Protein AF-A0AA41VCF6-F1 (afdb_monomer)

Secondary structure (DSSP, 8-state):
----HHHHHHHHHHHHHTHHHHHHHHHHHHHHHHHHHTT-HHHHHHHHHHHHHHHHHHHHHHHHHHHHHHHHHHHHHHHHHHHHHHHHHIIIII-GGGTTS-TTHHHHHHHHHHHHHHHHHHHHHHHHHHHHHHHHHHHHHHTT-HHHHHHHHHHHHHHHHHHTSSSTGGGT---HHHHHHHHHHHHHHHHHHHHHHHHHHHHHHHHHHT-HHHHHHHHIIIIIIIIHHHHHIIIIIS--HHHHHHHHHHHHHHHHHHHHHHHHHH--HHHHHHHHHHHHTTTS--

Organism: Papaver nudicaule (NCBI:txid74823)

InterPro domains:
  IPR002528 Multi antimicrobial extrusion protein [PF01554] (2-60)
  IPR002528 Multi antimicrobial extrusion protein [PF01554] (97-233)

Sequence (286 aa):
LRQEKEIAESAGTYSLWMIPQLYMYALNFPMQRFLQAQSKVIPLALISFGVLVIHVPSSWFCATRWGLVGAVASLNFSWVLVVILQFSYIVSGRCKDSWSVLKNAQVEVDAAAICMNVESWIFMVPLGYIAAVSVRVSNELGAGNAAAAKLSVWTAFAILVFATRNDFPKLFTDDNIVMKEVSNLAVYLCITIILCGIQPVLTGMAIGVGWQASIALVNIAAYYLIGLPIGFLLGVKFDWGLEGLWIGTQIGVGLQTIVLLIMCWRADWDKEVQSSKDRVGLDEEQ

pLDDT: mean 70.85, std 15.83, range [38.31, 95.88]

Structure (mmCIF, N/CA/C/O backbone):
data_AF-A0AA41VCF6-F1
#
_entry.id   AF-A0AA41VCF6-F1
#
loop_
_atom_site.group_PDB
_atom_site.id
_atom_site.type_symbol
_atom_site.label_atom_id
_atom_site.label_alt_id
_atom_site.label_comp_id
_atom_site.label_asym_id
_atom_site.label_entity_id
_atom_site.label_seq_id
_atom_site.pdbx_PDB_ins_code
_atom_site.Cartn_x
_atom_site.Cartn_y
_atom_site.Cartn_z
_atom_site.occupancy
_atom_site.B_iso_or_equiv
_atom_site.auth_seq_id
_atom_site.auth_comp_id
_atom_site.auth_asym_id
_atom_site.auth_atom_id
_atom_site.pdbx_PDB_model_num
ATOM 1 N N . LEU A 1 1 ? -1.320 11.626 22.020 1.00 46.75 1 LEU A N 1
ATOM 2 C CA . LEU A 1 1 ? -2.170 10.603 21.371 1.00 46.75 1 LEU A CA 1
ATOM 3 C C . LEU A 1 1 ? -3.127 10.108 22.448 1.00 46.75 1 LEU A C 1
ATOM 5 O O . LEU A 1 1 ? -2.635 9.647 23.466 1.00 46.75 1 LEU A O 1
ATOM 9 N N . ARG A 1 2 ? -4.440 10.334 22.310 1.00 51.66 2 ARG A N 1
ATOM 10 C CA . ARG A 1 2 ? -5.464 10.015 23.330 1.00 51.66 2 ARG A CA 1
ATOM 11 C C . ARG A 1 2 ? -6.054 8.607 23.130 1.00 51.66 2 ARG A C 1
ATOM 13 O O . ARG A 1 2 ? -7.265 8.451 23.154 1.00 51.66 2 ARG A O 1
ATOM 20 N N . GLN A 1 3 ? -5.217 7.611 22.846 1.00 51.34 3 GLN A N 1
ATOM 21 C CA . GLN A 1 3 ? -5.702 6.235 22.717 1.00 51.34 3 GLN A CA 1
ATOM 22 C C . GLN A 1 3 ? -5.749 5.531 24.061 1.00 51.34 3 GLN A C 1
ATOM 24 O O . GLN A 1 3 ? -4.918 5.796 24.932 1.00 51.34 3 GLN A O 1
ATOM 29 N N . GLU A 1 4 ? -6.690 4.600 24.181 1.00 68.31 4 GLU A N 1
ATOM 30 C CA . GLU A 1 4 ? -6.694 3.628 25.260 1.00 68.31 4 GLU A CA 1
ATOM 31 C C . GLU A 1 4 ? -5.373 2.863 25.287 1.00 68.31 4 GLU A C 1
ATOM 33 O O . GLU A 1 4 ? -4.787 2.525 24.252 1.00 68.31 4 GLU A O 1
ATOM 38 N N . LYS A 1 5 ? -4.888 2.624 26.504 1.00 74.25 5 LYS A N 1
ATOM 39 C CA . LYS A 1 5 ? -3.564 2.055 26.750 1.00 74.25 5 LYS A CA 1
ATOM 40 C C . LYS A 1 5 ? -3.384 0.703 26.050 1.00 74.25 5 LYS A C 1
ATOM 42 O O . LYS A 1 5 ? -2.325 0.455 25.484 1.00 74.25 5 LYS A O 1
ATOM 47 N N . GLU A 1 6 ? -4.435 -0.110 26.013 1.00 73.88 6 GLU A N 1
ATOM 48 C CA . GLU A 1 6 ? -4.439 -1.433 25.384 1.00 73.88 6 GLU A CA 1
ATOM 49 C C . GLU A 1 6 ? -4.248 -1.378 23.857 1.00 73.88 6 GLU A C 1
ATOM 51 O O . GLU A 1 6 ? -3.497 -2.174 23.284 1.00 73.88 6 GLU A O 1
ATOM 56 N N . ILE A 1 7 ? -4.844 -0.385 23.184 1.00 69.81 7 ILE A N 1
ATOM 57 C CA . ILE A 1 7 ? -4.684 -0.197 21.735 1.00 69.81 7 ILE A CA 1
ATOM 58 C C . ILE A 1 7 ? -3.263 0.279 21.415 1.00 69.81 7 ILE A C 1
ATOM 60 O O . ILE A 1 7 ? -2.629 -0.225 20.485 1.00 69.81 7 ILE A O 1
ATOM 64 N N . ALA A 1 8 ? -2.730 1.209 22.214 1.00 66.75 8 ALA A N 1
ATOM 65 C CA . ALA A 1 8 ? -1.360 1.691 22.054 1.00 66.75 8 ALA A CA 1
ATOM 66 C C . ALA A 1 8 ? -0.323 0.570 22.269 1.00 66.75 8 ALA A C 1
ATOM 68 O O . ALA A 1 8 ? 0.642 0.469 21.506 1.00 66.75 8 ALA A O 1
ATOM 69 N N . GLU A 1 9 ? -0.537 -0.303 23.258 1.00 73.75 9 GLU A N 1
ATOM 70 C CA . GLU A 1 9 ? 0.308 -1.479 23.513 1.00 73.75 9 GLU A CA 1
ATOM 71 C C . GLU A 1 9 ? 0.209 -2.519 22.384 1.00 73.75 9 GLU A C 1
ATOM 73 O O . GLU A 1 9 ? 1.232 -3.054 21.937 1.00 73.75 9 GLU A O 1
ATOM 78 N N . SER A 1 10 ? -0.992 -2.750 21.847 1.00 72.31 10 SER A N 1
ATOM 79 C CA . SER A 1 10 ? -1.207 -3.650 20.705 1.00 72.31 10 SER A CA 1
ATOM 80 C C . SER A 1 10 ? -0.540 -3.134 19.426 1.00 72.31 10 SER A C 1
ATOM 82 O O . SER A 1 10 ? 0.142 -3.893 18.733 1.00 72.31 10 SER A O 1
ATOM 84 N N . ALA A 1 11 ? -0.652 -1.834 19.135 1.00 65.50 11 ALA A N 1
ATOM 85 C CA . ALA A 1 11 ? 0.008 -1.194 17.996 1.00 65.50 11 ALA A CA 1
ATOM 86 C C . ALA A 1 11 ? 1.542 -1.196 18.132 1.00 65.50 11 ALA A C 1
ATOM 88 O O . ALA A 1 11 ? 2.254 -1.429 17.148 1.00 65.50 11 ALA A O 1
ATOM 89 N N . GLY A 1 12 ? 2.062 -0.983 19.347 1.00 64.69 12 GLY A N 1
ATOM 90 C CA . GLY A 1 12 ? 3.492 -1.103 19.645 1.00 64.69 12 GLY A CA 1
ATOM 91 C C . GLY A 1 12 ? 4.009 -2.523 19.404 1.00 64.69 12 GLY A C 1
ATOM 92 O O . GLY A 1 12 ? 5.010 -2.711 18.709 1.00 64.69 12 GLY A O 1
ATOM 93 N N . THR A 1 13 ? 3.274 -3.525 19.891 1.00 76.62 13 THR A N 1
ATOM 94 C CA . THR A 1 13 ? 3.579 -4.943 19.654 1.00 76.62 13 THR A CA 1
ATOM 95 C C . THR A 1 13 ? 3.563 -5.274 18.162 1.00 76.62 13 THR A C 1
ATOM 97 O O . THR A 1 13 ? 4.535 -5.823 17.648 1.00 76.62 13 THR A O 1
ATOM 100 N N . TYR A 1 14 ? 2.512 -4.881 17.437 1.00 75.38 14 TYR A N 1
ATOM 101 C CA . TYR A 1 14 ? 2.423 -5.067 15.987 1.00 75.38 14 TYR A CA 1
ATOM 102 C C . TYR A 1 14 ? 3.627 -4.455 15.260 1.00 75.38 14 TYR A C 1
ATOM 104 O O . TYR A 1 14 ? 4.275 -5.122 14.457 1.00 75.38 14 TYR A O 1
ATOM 112 N N . SER A 1 15 ? 3.979 -3.211 15.592 1.00 71.69 15 SER A N 1
ATOM 113 C CA . SER A 1 15 ? 5.087 -2.484 14.960 1.00 71.69 15 SER A CA 1
ATOM 114 C C . SER A 1 15 ? 6.433 -3.189 15.150 1.00 71.69 15 SER A C 1
ATOM 116 O O . SER A 1 15 ? 7.201 -3.302 14.196 1.00 71.69 15 SER A O 1
ATOM 118 N N . LEU A 1 16 ? 6.704 -3.714 16.350 1.00 72.62 16 LEU A N 1
ATOM 119 C CA . LEU A 1 16 ? 7.924 -4.480 16.630 1.00 72.62 16 LEU A CA 1
ATOM 120 C C . LEU A 1 16 ? 7.986 -5.776 15.812 1.00 72.62 16 LEU A C 1
ATOM 122 O O . LEU A 1 16 ? 9.019 -6.096 15.226 1.00 72.62 16 LEU A O 1
ATOM 126 N N . TRP A 1 17 ? 6.871 -6.500 15.723 1.00 80.81 17 TRP A N 1
ATOM 127 C CA . TRP A 1 17 ? 6.796 -7.757 14.976 1.00 80.81 17 TRP A CA 1
ATOM 128 C C . TRP A 1 17 ? 6.815 -7.572 13.452 1.00 80.81 17 TRP A C 1
ATOM 130 O O . TRP A 1 17 ? 7.077 -8.527 12.724 1.00 80.81 17 TRP A O 1
ATOM 140 N N . MET A 1 18 ? 6.595 -6.356 12.953 1.00 78.81 18 MET A N 1
ATOM 141 C CA . MET A 1 18 ? 6.709 -6.016 11.530 1.00 78.81 18 MET A CA 1
ATOM 142 C C . MET A 1 18 ? 8.150 -5.699 11.090 1.00 78.81 18 MET A C 1
ATOM 144 O O . MET A 1 18 ? 8.411 -5.616 9.891 1.00 78.81 18 MET A O 1
ATOM 148 N N . ILE A 1 19 ? 9.108 -5.554 12.017 1.00 75.00 19 ILE A N 1
ATOM 149 C CA . ILE A 1 19 ? 10.511 -5.242 11.686 1.00 75.00 19 ILE A CA 1
ATOM 150 C C . ILE A 1 19 ? 11.145 -6.276 10.732 1.00 75.00 19 ILE A C 1
ATOM 152 O O . ILE A 1 19 ? 11.736 -5.854 9.736 1.00 75.00 19 ILE A O 1
ATOM 156 N N . PRO A 1 20 ? 11.030 -7.606 10.945 1.00 80.06 20 PRO A N 1
ATOM 157 C CA . PRO A 1 20 ? 11.647 -8.589 10.049 1.00 80.06 20 PRO A CA 1
ATOM 158 C C . PRO A 1 20 ? 11.113 -8.505 8.613 1.00 80.06 20 PRO A C 1
ATOM 160 O O . PRO A 1 20 ? 11.864 -8.696 7.653 1.00 80.06 20 PRO A O 1
ATOM 163 N N . GLN A 1 21 ? 9.840 -8.142 8.450 1.00 81.31 21 GLN A N 1
ATOM 164 C CA . GLN A 1 21 ? 9.217 -7.955 7.144 1.00 81.31 21 GLN A CA 1
ATOM 165 C C . GLN A 1 21 ? 9.887 -6.839 6.330 1.00 81.31 21 GLN A C 1
ATOM 167 O O . GLN A 1 21 ? 9.991 -6.968 5.111 1.00 81.31 21 GLN A O 1
ATOM 172 N N . LEU A 1 22 ? 10.405 -5.784 6.970 1.00 72.75 22 LEU A N 1
ATOM 173 C CA . LEU A 1 22 ? 11.137 -4.715 6.276 1.00 72.75 22 LEU A CA 1
ATOM 174 C C . LEU A 1 22 ? 12.400 -5.249 5.581 1.00 72.75 22 LEU A C 1
ATOM 176 O O . LEU A 1 22 ? 12.674 -4.890 4.436 1.00 72.75 22 LEU A O 1
ATOM 180 N N . TYR A 1 23 ? 13.126 -6.167 6.225 1.00 75.56 23 TYR A N 1
ATOM 181 C CA . TYR A 1 23 ? 14.291 -6.823 5.621 1.00 75.56 23 TYR A CA 1
ATOM 182 C C . TYR A 1 23 ? 13.891 -7.751 4.472 1.00 75.56 23 TYR A C 1
ATOM 184 O O . TYR A 1 23 ? 14.564 -7.788 3.442 1.00 75.56 23 TYR A O 1
ATOM 192 N N . MET A 1 24 ? 12.778 -8.476 4.614 1.00 84.06 24 MET A N 1
ATOM 193 C CA . MET A 1 24 ? 12.279 -9.331 3.535 1.00 84.06 24 MET A CA 1
ATOM 194 C C . MET A 1 24 ? 11.846 -8.517 2.317 1.00 84.06 24 MET A C 1
ATOM 196 O O . MET A 1 24 ? 12.128 -8.924 1.193 1.00 84.06 24 MET A O 1
ATOM 200 N N . TYR A 1 25 ? 11.236 -7.345 2.516 1.00 77.69 25 TYR A N 1
ATOM 201 C CA . TYR A 1 25 ? 10.957 -6.414 1.425 1.00 77.69 25 TYR A CA 1
ATOM 202 C C . TYR A 1 25 ? 12.237 -5.967 0.719 1.00 77.69 25 TYR A C 1
ATOM 204 O O . TYR A 1 25 ? 12.306 -6.057 -0.508 1.00 77.69 25 TYR A O 1
ATOM 212 N N . ALA A 1 26 ? 13.257 -5.561 1.480 1.00 67.62 26 ALA 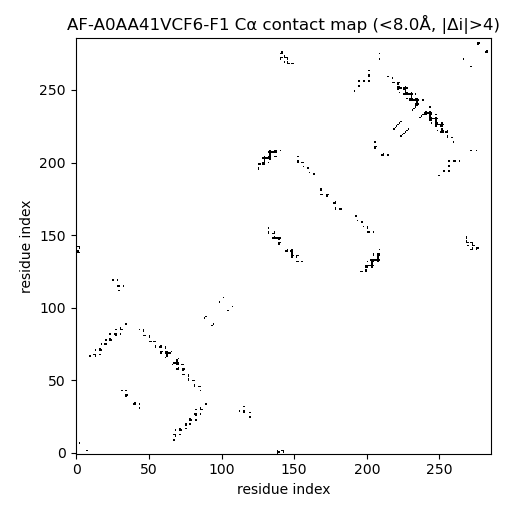A N 1
ATOM 213 C CA . ALA A 1 26 ? 14.540 -5.128 0.928 1.00 67.62 26 ALA A CA 1
ATOM 214 C C . ALA A 1 26 ? 15.213 -6.205 0.055 1.00 67.62 26 ALA A C 1
ATOM 216 O O . ALA A 1 26 ? 15.841 -5.870 -0.943 1.00 67.62 26 ALA A O 1
ATOM 217 N N . LEU A 1 27 ? 15.049 -7.491 0.387 1.00 75.44 27 LEU A N 1
ATOM 218 C CA . LEU A 1 27 ? 15.552 -8.607 -0.425 1.00 75.44 27 LEU A CA 1
ATOM 219 C C . LEU A 1 27 ? 14.637 -8.943 -1.610 1.00 75.44 27 LEU A C 1
ATOM 221 O O . LEU A 1 27 ? 15.109 -9.228 -2.711 1.00 75.44 27 LEU A O 1
ATOM 225 N N . ASN A 1 28 ? 13.322 -8.931 -1.395 1.00 83.00 28 ASN A N 1
ATOM 226 C CA . ASN A 1 28 ? 12.338 -9.317 -2.400 1.00 83.00 28 ASN A CA 1
ATOM 227 C C . ASN A 1 28 ? 12.307 -8.338 -3.584 1.00 83.00 28 ASN A C 1
ATOM 229 O O . ASN A 1 28 ? 12.238 -8.791 -4.723 1.00 83.00 28 ASN A O 1
ATOM 233 N N . PHE A 1 29 ? 12.380 -7.022 -3.354 1.00 74.81 29 PHE A N 1
ATOM 234 C CA . PHE A 1 29 ? 12.287 -6.041 -4.444 1.00 74.81 29 PHE A CA 1
ATOM 235 C C . PHE A 1 29 ? 13.370 -6.232 -5.530 1.00 74.81 29 PHE A C 1
ATOM 237 O O . PHE A 1 29 ? 12.994 -6.386 -6.698 1.00 74.81 29 PHE A O 1
ATOM 244 N N . PRO A 1 30 ? 14.674 -6.338 -5.195 1.00 63.69 30 PRO A N 1
ATOM 245 C CA . PRO A 1 30 ? 15.715 -6.653 -6.174 1.00 63.69 30 PRO A CA 1
ATOM 246 C C . PRO A 1 30 ? 15.479 -7.962 -6.931 1.00 63.69 30 PRO A C 1
ATOM 248 O O . PRO A 1 30 ? 15.616 -8.009 -8.154 1.00 63.69 30 PRO A O 1
ATOM 251 N N . MET A 1 31 ? 15.082 -9.026 -6.226 1.00 76.31 31 MET A N 1
ATOM 252 C CA . MET A 1 31 ? 14.853 -10.337 -6.841 1.00 76.31 31 MET A CA 1
ATOM 253 C C . MET A 1 31 ? 13.675 -10.328 -7.819 1.00 76.31 31 MET A C 1
ATOM 255 O O . MET A 1 31 ? 13.789 -10.880 -8.917 1.00 76.31 31 MET A O 1
ATOM 259 N N . GLN A 1 32 ? 12.569 -9.659 -7.476 1.00 76.69 32 GLN A N 1
ATOM 260 C CA . GLN A 1 32 ? 11.432 -9.516 -8.386 1.00 76.69 32 GLN A CA 1
ATOM 261 C C . GLN A 1 32 ? 11.828 -8.781 -9.662 1.00 76.69 32 GLN A C 1
ATOM 263 O O . GLN A 1 32 ? 11.495 -9.233 -10.758 1.00 76.69 32 GLN A O 1
ATOM 268 N N . ARG A 1 33 ? 12.568 -7.678 -9.533 1.00 61.84 33 ARG A N 1
ATOM 269 C CA . ARG A 1 33 ? 13.028 -6.889 -10.678 1.00 61.84 33 ARG A CA 1
ATOM 270 C C . ARG A 1 33 ? 14.022 -7.661 -11.543 1.00 61.84 33 ARG A C 1
ATOM 272 O O . ARG A 1 33 ? 13.854 -7.677 -12.759 1.00 61.84 33 ARG A O 1
ATOM 279 N N . PHE A 1 34 ? 14.972 -8.384 -10.944 1.00 68.75 34 PHE A N 1
ATOM 280 C CA . PHE A 1 34 ? 15.891 -9.270 -11.673 1.00 68.75 34 PHE A CA 1
ATOM 281 C C . PHE A 1 34 ? 15.147 -10.312 -12.525 1.00 68.75 34 PHE A C 1
ATOM 283 O O . PHE A 1 34 ? 15.509 -10.557 -13.678 1.00 68.75 34 PHE A O 1
ATOM 290 N N . LEU A 1 35 ? 14.086 -10.913 -11.976 1.00 69.50 35 LEU A N 1
ATOM 291 C CA . LEU A 1 35 ? 13.262 -11.886 -12.696 1.00 69.50 35 LEU A CA 1
ATOM 292 C C . LEU A 1 35 ? 12.387 -11.222 -13.771 1.00 69.50 35 LEU A C 1
ATOM 294 O O . LEU A 1 35 ? 12.290 -11.741 -14.884 1.00 69.50 35 LEU A O 1
ATOM 298 N N . GLN A 1 36 ? 11.783 -10.067 -13.479 1.00 64.06 36 GLN A N 1
ATOM 299 C CA . GLN A 1 36 ? 10.964 -9.307 -14.432 1.00 64.06 36 GLN A CA 1
ATOM 300 C C . GLN A 1 36 ? 11.776 -8.794 -15.626 1.00 64.06 36 GLN A C 1
ATOM 302 O O . GLN A 1 36 ? 11.311 -8.921 -16.757 1.00 64.06 36 GLN A O 1
ATOM 307 N N . ALA A 1 37 ? 12.997 -8.296 -15.401 1.00 53.34 37 ALA A N 1
ATOM 308 C CA . ALA A 1 37 ? 13.899 -7.829 -16.458 1.00 53.34 37 ALA A CA 1
ATOM 309 C C . ALA A 1 37 ? 14.218 -8.931 -17.484 1.00 53.34 37 ALA A C 1
ATOM 311 O O . ALA A 1 37 ? 14.428 -8.661 -18.661 1.00 53.34 37 ALA A O 1
ATOM 312 N N . GLN A 1 38 ? 14.180 -10.192 -17.053 1.00 59.62 38 GLN A N 1
ATOM 313 C CA . GLN A 1 38 ? 14.388 -11.368 -17.901 1.00 59.62 38 GLN A CA 1
ATOM 314 C C . GLN A 1 38 ? 13.083 -11.993 -18.405 1.00 59.62 38 GLN A C 1
ATOM 316 O O . GLN A 1 38 ? 13.069 -13.145 -18.848 1.00 59.62 38 GLN A O 1
ATOM 321 N N . SER A 1 39 ? 11.963 -11.278 -18.280 1.00 69.56 39 SER A N 1
ATOM 322 C CA . SER A 1 39 ? 10.623 -11.772 -18.612 1.00 69.56 39 SER A CA 1
ATOM 323 C C . SER A 1 39 ? 10.234 -13.068 -17.875 1.00 69.56 39 SER A C 1
ATOM 325 O O . SER A 1 39 ? 9.346 -13.803 -18.306 1.00 69.56 39 SER A O 1
ATOM 327 N N . LYS A 1 40 ? 10.852 -13.366 -16.720 1.00 74.25 40 LYS A N 1
ATOM 328 C CA . LYS A 1 40 ? 10.535 -14.529 -15.865 1.00 74.25 40 LYS A CA 1
ATOM 329 C C . LYS A 1 40 ? 9.367 -14.220 -14.920 1.00 74.25 40 LYS A C 1
ATOM 331 O O . LYS A 1 40 ? 9.421 -14.487 -13.722 1.00 74.25 40 LYS A O 1
ATOM 336 N N . VAL A 1 41 ? 8.286 -13.679 -15.476 1.00 71.94 41 VAL A N 1
ATOM 337 C CA . VAL A 1 41 ? 7.091 -13.263 -14.722 1.00 71.94 41 VAL A CA 1
ATOM 338 C C . VAL A 1 41 ? 6.202 -14.441 -14.304 1.00 71.94 41 VAL A C 1
ATOM 340 O O . VAL A 1 41 ? 5.576 -14.387 -13.250 1.00 71.94 41 VAL A O 1
ATOM 343 N N . ILE A 1 42 ? 6.190 -15.541 -15.071 1.00 85.31 42 ILE A N 1
ATOM 344 C CA . ILE A 1 42 ? 5.389 -16.738 -14.749 1.00 85.31 42 ILE A CA 1
ATOM 345 C C . ILE A 1 42 ? 5.893 -17.456 -13.482 1.00 85.31 42 ILE A C 1
ATOM 347 O O . ILE A 1 42 ? 5.081 -17.696 -12.590 1.00 85.31 42 ILE A O 1
ATOM 351 N N . PRO A 1 43 ? 7.199 -17.764 -13.323 1.00 86.94 43 PRO A N 1
ATOM 352 C CA . PRO A 1 43 ? 7.718 -18.316 -12.069 1.00 86.94 43 PRO A CA 1
ATOM 353 C C . PRO A 1 43 ? 7.428 -17.430 -10.858 1.00 86.94 43 PRO A C 1
ATOM 355 O O . PRO A 1 43 ? 7.064 -17.943 -9.803 1.00 86.94 43 PRO A O 1
ATOM 358 N N . LEU A 1 44 ? 7.544 -16.107 -11.021 1.00 81.69 44 LEU A N 1
ATOM 359 C CA . LEU A 1 44 ? 7.227 -15.149 -9.968 1.00 81.69 44 LEU A CA 1
ATOM 360 C C . LEU A 1 44 ? 5.760 -15.279 -9.531 1.00 81.69 44 LEU A C 1
ATOM 362 O O . LEU A 1 44 ? 5.490 -15.443 -8.343 1.00 81.69 44 LEU A O 1
ATOM 366 N N . ALA A 1 45 ? 4.831 -15.296 -10.491 1.00 79.88 45 ALA A N 1
ATOM 367 C CA . ALA A 1 45 ? 3.406 -15.464 -10.222 1.00 79.88 45 ALA A CA 1
ATOM 368 C C . ALA A 1 45 ? 3.089 -16.804 -9.535 1.00 79.88 45 ALA A C 1
ATOM 370 O O . ALA A 1 45 ? 2.314 -16.832 -8.580 1.00 79.88 45 ALA A O 1
ATOM 371 N N . LEU A 1 46 ? 3.714 -17.905 -9.971 1.00 90.94 46 LEU A N 1
ATOM 372 C CA . LEU A 1 46 ? 3.518 -19.229 -9.368 1.00 90.94 46 LEU A CA 1
ATOM 373 C C . LEU A 1 46 ? 4.045 -19.303 -7.930 1.00 90.94 46 LEU A C 1
ATOM 375 O O . LEU A 1 46 ? 3.371 -19.871 -7.073 1.00 90.94 46 LEU A O 1
ATOM 379 N N . ILE A 1 47 ? 5.212 -18.711 -7.650 1.00 94.06 47 ILE A N 1
ATOM 380 C CA . ILE A 1 47 ? 5.753 -18.617 -6.287 1.00 94.06 47 ILE A CA 1
ATOM 381 C C . ILE A 1 47 ? 4.802 -17.804 -5.406 1.00 94.06 47 ILE A C 1
ATOM 383 O O . ILE A 1 47 ? 4.408 -18.276 -4.343 1.00 94.06 47 ILE A O 1
ATOM 387 N N . SER A 1 48 ? 4.384 -16.616 -5.855 1.00 88.81 48 SER A N 1
ATOM 388 C CA . SER A 1 48 ? 3.456 -15.765 -5.104 1.00 88.81 48 SER A CA 1
ATOM 389 C C . SER A 1 48 ? 2.123 -16.461 -4.830 1.00 88.81 48 SER A C 1
ATOM 391 O O . SER A 1 48 ? 1.638 -16.421 -3.702 1.00 88.81 48 SER A O 1
ATOM 393 N N . PHE A 1 49 ? 1.553 -17.140 -5.828 1.00 91.69 49 PHE A N 1
ATOM 394 C CA . PHE A 1 49 ? 0.315 -17.897 -5.664 1.00 91.69 49 PHE A CA 1
ATOM 395 C C . PHE A 1 49 ? 0.485 -19.072 -4.693 1.00 91.69 49 PHE A C 1
ATOM 397 O O . PHE A 1 49 ? -0.332 -19.247 -3.792 1.00 91.69 49 PHE A O 1
ATOM 404 N N . GLY A 1 50 ? 1.566 -19.846 -4.822 1.00 92.81 50 GLY A N 1
ATOM 405 C CA . GLY A 1 50 ? 1.858 -20.958 -3.917 1.00 92.81 50 GLY A CA 1
ATOM 406 C C . GLY A 1 50 ? 2.021 -20.500 -2.467 1.00 92.81 50 GLY A C 1
ATOM 407 O O . GLY A 1 50 ? 1.445 -21.100 -1.561 1.00 92.81 50 GLY A O 1
ATOM 408 N N . VAL A 1 51 ? 2.736 -19.392 -2.243 1.00 95.44 51 VAL A N 1
ATOM 409 C CA . VAL A 1 51 ? 2.851 -18.810 -0.901 1.00 95.44 51 VAL A CA 1
ATOM 410 C C . VAL A 1 51 ? 1.509 -18.283 -0.408 1.00 95.44 51 VAL A C 1
ATOM 412 O O . VAL A 1 51 ? 1.196 -18.490 0.757 1.00 95.44 51 VAL A O 1
ATOM 415 N N . LEU A 1 52 ? 0.679 -17.676 -1.260 1.00 91.62 52 LEU A N 1
ATOM 416 C CA . LEU A 1 52 ? -0.660 -17.220 -0.874 1.00 91.62 52 LEU A CA 1
ATOM 417 C C . LEU A 1 52 ? -1.547 -18.379 -0.389 1.00 91.62 52 LEU A C 1
ATOM 419 O O . LEU A 1 52 ? -2.218 -18.250 0.635 1.00 91.62 52 LEU A O 1
ATOM 423 N N . VAL A 1 53 ? -1.506 -19.523 -1.081 1.00 94.25 53 VAL A N 1
ATOM 424 C CA . VAL A 1 53 ? -2.234 -20.746 -0.691 1.00 94.25 53 VAL A CA 1
ATOM 425 C C . VAL A 1 53 ? -1.793 -21.255 0.683 1.00 94.25 53 VAL A C 1
ATOM 427 O O . VAL A 1 53 ? -2.611 -21.798 1.418 1.00 94.25 53 VAL A O 1
ATOM 430 N N . ILE A 1 54 ? -0.528 -21.053 1.061 1.00 93.81 54 ILE A N 1
ATOM 431 C CA . ILE A 1 54 ? -0.011 -21.390 2.397 1.00 93.81 54 ILE A CA 1
ATOM 432 C C . ILE A 1 54 ? -0.352 -20.289 3.413 1.00 93.81 54 ILE A C 1
ATOM 434 O O . ILE A 1 54 ? -0.682 -20.573 4.568 1.00 93.81 54 ILE A O 1
ATOM 438 N N . HIS A 1 55 ? -0.291 -19.027 2.994 1.00 95.12 55 HIS A N 1
ATOM 439 C CA . HIS A 1 55 ? -0.496 -17.857 3.837 1.00 95.12 55 HIS A CA 1
ATOM 440 C C . HIS A 1 55 ? -1.921 -17.797 4.380 1.00 95.12 55 HIS A C 1
ATOM 442 O O . HIS A 1 55 ? -2.101 -17.595 5.573 1.00 95.12 55 HIS A O 1
ATOM 448 N N . VAL A 1 56 ? -2.936 -18.020 3.541 1.00 93.44 56 VAL A N 1
ATOM 449 C CA . VAL A 1 56 ? -4.340 -17.879 3.960 1.00 93.44 56 VAL A CA 1
ATOM 450 C C . VAL A 1 56 ? -4.713 -18.854 5.095 1.00 93.44 56 VAL A C 1
ATOM 452 O O . VAL A 1 56 ? -5.184 -18.385 6.134 1.00 93.44 56 VAL A O 1
ATOM 455 N N . PRO A 1 57 ? -4.459 -20.176 4.993 1.00 95.50 57 PRO A N 1
ATOM 456 C CA . PRO A 1 57 ? -4.754 -21.107 6.082 1.00 95.50 57 PRO A CA 1
ATOM 457 C C . PRO A 1 57 ? -3.872 -20.888 7.313 1.00 95.50 57 PRO A C 1
ATOM 459 O O . PRO A 1 57 ? -4.367 -20.957 8.438 1.00 95.50 57 PRO A O 1
ATOM 462 N N . SER A 1 58 ? -2.575 -20.614 7.120 1.00 93.19 58 SER A N 1
ATOM 463 C CA . SER A 1 58 ? -1.656 -20.385 8.243 1.00 93.19 58 SER A CA 1
ATOM 464 C C . SER A 1 58 ? -1.992 -19.103 9.000 1.00 93.19 58 SER A C 1
ATOM 466 O O . SER A 1 58 ? -1.972 -19.105 10.225 1.00 93.19 58 SER A O 1
ATOM 468 N N . SER A 1 59 ? -2.377 -18.037 8.301 1.00 94.19 59 SER A N 1
ATOM 469 C CA . SER A 1 59 ? -2.820 -16.788 8.912 1.00 94.19 59 SER A CA 1
ATOM 470 C C . SER A 1 59 ? -4.102 -16.979 9.704 1.00 94.19 59 SER A C 1
ATOM 472 O O . SER A 1 59 ? -4.152 -16.585 10.867 1.00 94.19 59 SER A O 1
ATOM 474 N N . TRP A 1 60 ? -5.096 -17.671 9.140 1.00 94.69 60 TRP A N 1
ATOM 475 C CA . TRP A 1 60 ? -6.326 -17.992 9.864 1.00 94.69 60 TRP A CA 1
ATOM 476 C C . TRP A 1 60 ? -6.052 -18.813 11.134 1.00 94.69 60 TRP A C 1
ATOM 478 O O . TRP A 1 60 ? -6.521 -18.461 12.219 1.00 94.69 60 TRP A O 1
ATOM 488 N N . PHE A 1 61 ? -5.237 -19.866 11.031 1.00 95.88 61 PHE A N 1
ATOM 489 C CA . PHE A 1 61 ? -4.863 -20.697 12.176 1.00 95.88 61 PHE A CA 1
ATOM 490 C C . PHE A 1 61 ? -4.097 -19.904 13.247 1.00 95.88 61 PHE A C 1
ATOM 492 O O . PHE A 1 61 ? -4.446 -19.935 14.427 1.00 95.88 61 PHE A O 1
ATOM 499 N N . CYS A 1 62 ? -3.067 -19.157 12.850 1.00 95.06 62 CYS A N 1
ATOM 500 C CA . CYS A 1 62 ? -2.248 -18.402 13.790 1.00 95.06 62 CYS A CA 1
ATOM 501 C C . CYS A 1 62 ? -3.036 -17.256 14.438 1.00 95.06 62 CYS A C 1
ATOM 503 O O . CYS A 1 62 ? -2.884 -17.024 15.635 1.00 95.06 62 CYS A O 1
ATOM 505 N N . ALA A 1 63 ? -3.896 -16.567 13.685 1.00 94.62 63 ALA A N 1
ATOM 506 C CA . ALA A 1 63 ? -4.731 -15.491 14.209 1.00 94.62 63 ALA A CA 1
ATOM 507 C C . ALA A 1 63 ? -5.773 -16.012 15.210 1.00 94.62 63 ALA A C 1
ATOM 509 O O . ALA A 1 63 ? -5.959 -15.417 16.267 1.00 94.62 63 ALA A O 1
ATOM 510 N N . THR A 1 64 ? -6.412 -17.151 14.928 1.00 94.56 64 THR A N 1
ATOM 511 C CA . THR A 1 64 ? -7.401 -17.746 15.847 1.00 94.56 64 THR A CA 1
ATOM 512 C C . THR A 1 64 ? -6.769 -18.318 17.114 1.00 94.56 64 THR A C 1
ATOM 514 O O . THR A 1 64 ? -7.407 -18.322 18.165 1.00 94.56 64 THR A O 1
ATOM 517 N N . ARG A 1 65 ? -5.512 -18.778 17.052 1.00 94.56 65 ARG A N 1
ATOM 518 C CA . ARG A 1 65 ? -4.820 -19.367 18.209 1.00 94.56 65 ARG A CA 1
ATOM 519 C C . ARG A 1 65 ? -4.034 -18.359 19.047 1.00 94.56 65 ARG A C 1
ATOM 521 O O . ARG A 1 65 ? -3.966 -18.521 20.264 1.00 94.56 65 ARG A O 1
ATOM 528 N N . TRP A 1 66 ? -3.426 -17.365 18.403 1.00 93.81 66 TRP A N 1
ATOM 529 C CA . TRP A 1 66 ? -2.460 -16.442 19.013 1.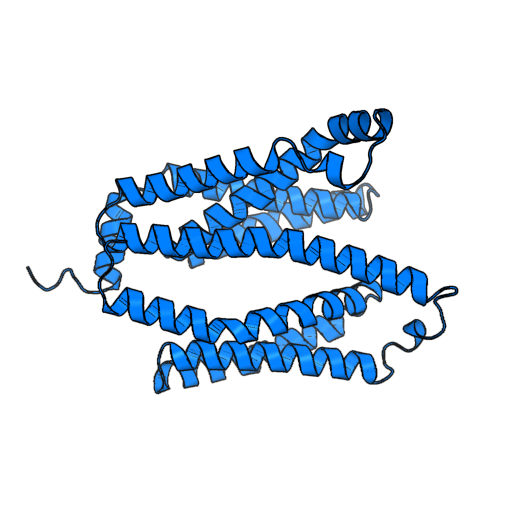00 93.81 66 TRP A CA 1
ATOM 530 C C . TRP A 1 66 ? -2.763 -14.963 18.736 1.00 93.81 66 TRP A C 1
ATOM 532 O O . TRP A 1 66 ? -1.912 -14.102 18.968 1.00 93.81 66 TRP A O 1
ATOM 542 N N . GLY A 1 67 ? -3.960 -14.651 18.234 1.00 91.56 67 GLY A N 1
ATOM 543 C CA . GLY A 1 67 ? -4.412 -13.282 18.009 1.00 91.56 67 GLY A CA 1
ATOM 544 C C . GLY A 1 67 ? -3.507 -12.502 17.054 1.00 91.56 67 GLY A C 1
ATOM 545 O O . GLY A 1 67 ? -2.993 -13.030 16.063 1.00 91.56 67 GLY A O 1
ATOM 546 N N . LEU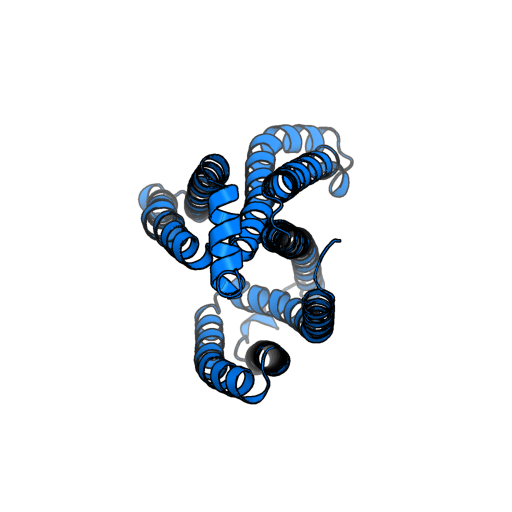 A 1 68 ? -3.287 -11.226 17.374 1.00 87.06 68 LEU A N 1
ATOM 547 C CA . LEU A 1 68 ? -2.519 -10.290 16.550 1.00 87.06 68 LEU A CA 1
ATOM 548 C C . LEU A 1 68 ? -1.079 -10.760 16.293 1.00 87.06 68 LEU A C 1
ATOM 550 O O . LEU A 1 68 ? -0.593 -10.679 15.167 1.00 87.06 68 LEU A O 1
ATOM 554 N N . VAL A 1 69 ? -0.410 -11.303 17.315 1.00 90.00 69 VAL A N 1
ATOM 555 C CA . VAL A 1 69 ? 0.969 -11.805 17.193 1.00 90.00 69 VAL A CA 1
ATOM 556 C C . VAL A 1 69 ? 1.027 -12.986 16.228 1.00 90.00 69 VAL A C 1
ATOM 558 O O . VAL A 1 69 ? 1.911 -13.042 15.374 1.00 90.00 69 VAL A O 1
ATOM 561 N N . GLY A 1 70 ? 0.052 -13.896 16.301 1.00 91.56 70 GLY A N 1
ATOM 562 C CA . GLY A 1 70 ? -0.058 -15.009 15.362 1.00 91.56 70 GLY A CA 1
ATOM 563 C C . GLY A 1 70 ? -0.261 -14.551 13.919 1.00 91.56 70 GLY A C 1
ATOM 564 O O . GLY A 1 70 ? 0.413 -15.049 13.012 1.00 91.56 70 GLY A O 1
ATOM 565 N N . ALA A 1 71 ? -1.139 -13.569 13.703 1.00 90.44 71 ALA A N 1
ATOM 566 C CA . ALA A 1 71 ? -1.372 -12.998 12.379 1.00 90.44 71 ALA A CA 1
ATOM 567 C C . ALA A 1 71 ? -0.080 -12.403 11.787 1.00 90.44 71 ALA A C 1
ATOM 569 O O . ALA A 1 71 ? 0.317 -12.770 10.677 1.00 90.44 71 ALA A O 1
ATOM 570 N N . VAL A 1 72 ? 0.639 -11.572 12.548 1.00 87.94 72 VAL A N 1
ATOM 571 C CA . VAL A 1 72 ? 1.893 -10.947 12.087 1.00 87.94 72 VAL A CA 1
ATOM 572 C C . VAL A 1 72 ? 3.012 -11.973 11.895 1.00 87.94 72 VAL A C 1
ATOM 574 O O . VAL A 1 72 ? 3.769 -11.891 10.926 1.00 87.94 72 VAL A O 1
ATOM 577 N N . ALA A 1 73 ? 3.111 -12.983 12.761 1.00 91.06 73 ALA A N 1
ATOM 578 C CA . ALA A 1 73 ? 4.090 -14.057 12.610 1.00 91.06 73 ALA A CA 1
ATOM 579 C C . ALA A 1 73 ? 3.859 -14.867 11.321 1.00 91.06 73 ALA A C 1
ATOM 581 O O . ALA A 1 73 ? 4.808 -15.134 10.581 1.00 91.06 73 ALA A O 1
ATOM 582 N N . SER A 1 74 ? 2.600 -15.196 11.002 1.00 95.00 74 SER A N 1
ATOM 583 C CA . SER A 1 74 ? 2.242 -15.897 9.756 1.00 95.00 74 SER A CA 1
ATOM 584 C C . SER A 1 74 ? 2.579 -15.080 8.501 1.00 95.00 74 SER A C 1
ATOM 586 O O . SER A 1 74 ? 3.026 -15.626 7.485 1.00 95.00 74 SER A O 1
ATOM 588 N N . LEU A 1 75 ? 2.422 -13.756 8.583 1.00 92.00 75 LEU A N 1
ATOM 589 C CA . LEU A 1 75 ? 2.764 -12.829 7.513 1.00 92.00 75 LEU A CA 1
ATOM 590 C C . LEU A 1 75 ? 4.279 -12.778 7.291 1.00 92.00 75 LEU A C 1
ATOM 592 O O . LEU A 1 75 ? 4.735 -12.954 6.161 1.00 92.00 75 LEU A O 1
ATOM 596 N N . ASN A 1 76 ? 5.063 -12.626 8.362 1.00 91.50 76 ASN A N 1
ATOM 597 C CA . ASN A 1 76 ? 6.526 -12.662 8.290 1.00 91.50 76 ASN A CA 1
ATOM 598 C C . ASN A 1 76 ? 7.034 -13.985 7.706 1.00 91.50 76 ASN A C 1
ATOM 600 O O . ASN A 1 76 ? 7.878 -13.981 6.811 1.00 91.50 76 ASN A O 1
ATOM 604 N N . PHE A 1 77 ? 6.481 -15.114 8.158 1.00 93.81 77 PHE A N 1
ATOM 605 C CA . PHE A 1 77 ? 6.813 -16.435 7.624 1.00 93.81 77 PHE A CA 1
ATOM 606 C C . PHE A 1 77 ? 6.575 -16.521 6.110 1.00 93.81 77 PHE A C 1
ATOM 608 O O . PHE A 1 77 ? 7.412 -17.035 5.369 1.00 93.81 77 PHE A O 1
ATOM 615 N N . SER A 1 78 ? 5.463 -15.958 5.638 1.00 95.38 78 SER A N 1
ATOM 616 C CA . SER A 1 78 ? 5.120 -15.954 4.213 1.00 95.38 78 SER A CA 1
ATOM 617 C C . SER A 1 78 ? 6.110 -15.119 3.398 1.00 95.38 78 SER A C 1
ATOM 619 O O . SER A 1 78 ? 6.570 -15.563 2.349 1.00 95.38 78 SER A O 1
ATOM 621 N N . TRP A 1 79 ? 6.522 -13.953 3.903 1.00 93.38 79 TRP A N 1
ATOM 622 C CA . TRP A 1 79 ? 7.545 -13.127 3.253 1.00 93.38 79 TRP A CA 1
ATOM 623 C C . TRP A 1 79 ? 8.911 -13.810 3.172 1.00 93.38 79 TRP A C 1
ATOM 625 O O . TRP A 1 79 ? 9.545 -13.780 2.116 1.00 93.38 79 TRP A O 1
ATOM 635 N N . VAL A 1 80 ? 9.334 -14.482 4.245 1.00 94.69 80 VAL A N 1
ATOM 636 C CA . VAL A 1 80 ? 10.561 -15.295 4.243 1.00 94.69 80 VAL A CA 1
ATOM 637 C C . VAL A 1 80 ? 10.471 -16.398 3.188 1.00 94.69 80 VAL A C 1
ATOM 639 O O . VAL A 1 80 ? 11.414 -16.603 2.423 1.00 94.69 80 VAL A O 1
ATOM 642 N N . LEU A 1 81 ? 9.324 -17.075 3.094 1.00 95.50 81 LEU A N 1
ATOM 643 C CA . LEU A 1 81 ? 9.109 -18.133 2.113 1.00 95.50 81 LEU A CA 1
ATOM 644 C C . LEU A 1 81 ? 9.187 -17.608 0.670 1.00 95.50 81 LEU A C 1
ATOM 646 O O . LEU A 1 81 ? 9.852 -18.228 -0.159 1.00 95.50 81 LEU A O 1
ATOM 650 N N . VAL A 1 82 ? 8.581 -16.449 0.374 1.00 94.88 82 VAL A N 1
ATOM 651 C CA . VAL A 1 82 ? 8.702 -15.789 -0.941 1.00 94.88 82 VAL A CA 1
ATOM 652 C C . VAL A 1 82 ? 10.169 -15.540 -1.290 1.00 94.88 82 VAL A C 1
ATOM 654 O O . VAL A 1 82 ? 10.609 -15.909 -2.380 1.00 94.88 82 VAL A O 1
ATOM 657 N N . VAL A 1 83 ? 10.925 -14.945 -0.363 1.00 90.75 83 VAL A N 1
ATOM 658 C CA . VAL A 1 83 ? 12.340 -14.598 -0.557 1.00 90.75 83 VAL A CA 1
ATOM 659 C C . VAL A 1 83 ? 13.178 -15.850 -0.820 1.00 90.75 83 VAL A C 1
ATOM 661 O O . VAL A 1 83 ? 13.922 -15.892 -1.799 1.00 90.75 83 VAL A O 1
ATOM 664 N N . ILE A 1 84 ? 13.014 -16.899 -0.009 1.00 94.38 84 ILE A N 1
ATOM 665 C CA . ILE A 1 84 ? 13.755 -18.158 -0.171 1.00 94.38 84 ILE A CA 1
ATOM 666 C C . ILE A 1 84 ? 13.424 -18.824 -1.508 1.00 94.38 84 ILE A C 1
ATOM 668 O O . ILE A 1 84 ? 14.335 -19.277 -2.204 1.00 94.38 84 ILE A O 1
ATOM 672 N N . LEU A 1 85 ? 12.146 -18.884 -1.893 1.00 95.00 85 LEU A N 1
ATOM 673 C CA . LEU A 1 85 ? 11.727 -19.524 -3.141 1.00 95.00 85 LEU A CA 1
ATOM 674 C C . LEU A 1 85 ? 12.231 -18.764 -4.373 1.00 95.00 85 LEU A C 1
ATOM 676 O O . LEU A 1 85 ? 12.722 -19.390 -5.314 1.00 95.00 85 LEU A O 1
ATOM 680 N N . GLN A 1 86 ? 12.164 -17.429 -4.362 1.00 91.69 86 GLN A N 1
ATOM 681 C CA . GLN A 1 86 ? 12.712 -16.605 -5.443 1.00 91.69 86 GLN A CA 1
ATOM 682 C C . GLN A 1 86 ? 14.232 -16.745 -5.541 1.00 91.69 86 GLN A C 1
ATOM 684 O O . GLN A 1 86 ? 14.749 -16.991 -6.632 1.00 91.69 86 GLN A O 1
ATOM 689 N N . PHE A 1 87 ? 14.941 -16.664 -4.411 1.00 86.75 87 PHE A N 1
ATOM 690 C CA . PHE A 1 87 ? 16.391 -16.837 -4.377 1.00 86.75 87 PHE A CA 1
ATOM 691 C C . PHE A 1 87 ? 16.795 -18.218 -4.900 1.00 86.75 87 PHE A C 1
ATOM 693 O O . PHE A 1 87 ? 17.634 -18.326 -5.792 1.00 86.75 87 PHE A O 1
ATOM 700 N N . SER A 1 88 ? 16.122 -19.271 -4.425 1.00 88.94 88 SER A N 1
ATOM 701 C CA . SER A 1 88 ? 16.329 -20.653 -4.875 1.00 88.94 88 SER A CA 1
ATOM 702 C C . SER A 1 88 ? 16.108 -20.798 -6.382 1.00 88.94 88 SER A C 1
ATOM 704 O O . SER A 1 88 ? 16.891 -21.454 -7.068 1.00 88.94 88 SER A O 1
ATOM 706 N N . TYR A 1 89 ? 15.067 -20.160 -6.926 1.00 89.25 89 TYR A N 1
ATOM 707 C CA . TYR A 1 89 ? 14.814 -20.152 -8.365 1.00 89.25 89 TYR A CA 1
ATOM 708 C C . TYR A 1 89 ? 15.955 -19.475 -9.138 1.00 89.25 89 TYR A C 1
ATOM 710 O O . TYR A 1 89 ? 16.434 -20.040 -10.126 1.00 89.25 89 TYR A O 1
ATOM 718 N N . ILE A 1 90 ? 16.431 -18.320 -8.665 1.00 83.19 90 ILE A N 1
ATOM 719 C CA . ILE A 1 90 ? 17.537 -17.573 -9.279 1.00 83.19 90 ILE A CA 1
ATOM 720 C C . ILE A 1 90 ? 18.821 -18.416 -9.312 1.00 83.19 90 ILE A C 1
ATOM 722 O O . ILE A 1 90 ? 19.435 -18.553 -10.372 1.00 83.19 90 ILE A O 1
ATOM 726 N N . VAL A 1 91 ? 19.196 -19.040 -8.190 1.00 82.19 91 VAL A N 1
ATOM 727 C CA . VAL A 1 91 ? 20.440 -19.828 -8.094 1.00 82.19 91 VAL A CA 1
ATOM 728 C C . VAL A 1 91 ? 20.346 -21.213 -8.742 1.00 82.19 91 VAL A C 1
ATOM 730 O O . VAL A 1 91 ? 21.372 -21.819 -9.031 1.00 82.19 91 VAL A O 1
ATOM 733 N N . SER A 1 92 ? 19.140 -21.712 -9.048 1.00 83.31 92 SER A N 1
ATOM 734 C CA . SER A 1 92 ? 18.928 -23.036 -9.671 1.00 83.31 92 SER A CA 1
ATOM 735 C C . SER A 1 92 ? 19.422 -23.165 -11.122 1.00 83.31 92 SER A C 1
ATOM 737 O O . SER A 1 92 ? 19.198 -24.190 -11.767 1.00 83.31 92 SER A O 1
ATOM 739 N N . GLY A 1 93 ? 20.053 -22.128 -11.681 1.00 68.81 93 GLY A N 1
ATOM 740 C CA . GLY A 1 93 ? 20.534 -22.139 -13.062 1.00 68.81 93 GLY A CA 1
ATOM 741 C C . GLY A 1 93 ? 19.403 -22.124 -14.096 1.00 68.81 93 GLY A C 1
ATOM 742 O O . GLY A 1 93 ? 19.603 -22.532 -15.236 1.00 68.81 93 GLY A O 1
ATOM 743 N N . ARG A 1 94 ? 18.198 -21.671 -13.725 1.00 74.25 94 ARG A N 1
ATOM 744 C CA . ARG A 1 94 ? 17.087 -21.418 -14.669 1.00 74.25 94 ARG A CA 1
ATOM 745 C C . ARG A 1 94 ? 17.151 -20.032 -15.322 1.00 74.25 94 ARG A C 1
ATOM 747 O O . ARG A 1 94 ? 16.424 -19.769 -16.279 1.00 74.25 94 ARG A O 1
ATOM 754 N N . CYS A 1 95 ? 18.067 -19.190 -14.848 1.00 66.88 95 CYS A N 1
ATOM 755 C CA . CYS A 1 95 ? 18.452 -17.907 -15.434 1.00 66.88 95 CYS A CA 1
ATOM 756 C C . CYS A 1 95 ? 19.837 -18.033 -16.107 1.00 66.88 95 CYS A C 1
ATOM 758 O O . CYS A 1 95 ? 20.780 -17.324 -15.769 1.00 66.88 95 CYS A O 1
ATOM 760 N N . LYS A 1 96 ? 19.992 -19.017 -17.009 1.00 57.41 96 LYS A N 1
ATOM 761 C CA . LYS A 1 96 ? 21.271 -19.321 -17.691 1.00 57.41 96 LYS A CA 1
ATOM 762 C C . LYS A 1 96 ? 21.782 -18.172 -18.559 1.00 57.41 96 LYS A C 1
ATOM 764 O O . LYS A 1 96 ? 22.988 -17.976 -18.630 1.00 57.41 96 LYS A O 1
ATOM 769 N N . ASP A 1 97 ? 20.877 -17.377 -19.121 1.00 56.16 97 ASP A N 1
ATOM 770 C CA . ASP A 1 97 ? 21.227 -16.222 -19.953 1.00 56.16 97 ASP A CA 1
ATOM 771 C C . ASP A 1 97 ? 21.754 -15.026 -19.130 1.00 56.16 97 ASP A C 1
ATOM 773 O O . ASP A 1 97 ? 22.221 -14.050 -19.702 1.00 56.16 97 ASP A O 1
ATOM 777 N N . SER A 1 98 ? 21.727 -15.069 -17.789 1.00 53.03 98 SER A N 1
ATOM 778 C CA . SER A 1 98 ? 22.169 -13.936 -16.953 1.00 53.03 98 SER A CA 1
ATOM 779 C C . SER A 1 98 ? 23.682 -13.848 -16.760 1.00 53.03 98 SER A C 1
ATOM 781 O O . SER A 1 98 ? 24.209 -12.755 -16.592 1.00 53.03 98 SER A O 1
ATOM 783 N N . TRP A 1 99 ? 24.387 -14.984 -16.738 1.00 53.44 99 TRP A N 1
ATOM 784 C CA . TRP A 1 99 ? 25.786 -15.025 -16.283 1.00 53.44 99 TRP A CA 1
ATOM 785 C C . TRP A 1 99 ? 26.812 -14.900 -17.417 1.00 53.44 99 TRP A C 1
ATOM 787 O O . TRP A 1 99 ? 27.993 -14.712 -17.142 1.00 53.44 99 TRP A O 1
ATOM 797 N N . SER A 1 100 ? 26.382 -14.975 -18.682 1.00 47.25 100 SER A N 1
ATOM 798 C CA . SER A 1 100 ? 27.272 -14.932 -19.854 1.00 47.25 100 SER A CA 1
ATOM 799 C C . SER A 1 100 ? 26.923 -13.868 -20.902 1.00 47.25 100 SER A C 1
ATOM 801 O O . SER A 1 100 ? 27.669 -13.720 -21.866 1.00 47.25 100 SER A O 1
ATOM 803 N N . VAL A 1 101 ? 25.801 -13.149 -20.762 1.00 49.31 101 VAL A N 1
ATOM 804 C CA . VAL A 1 101 ? 25.316 -12.194 -21.784 1.00 49.31 101 VAL A CA 1
ATOM 805 C C . VAL A 1 101 ? 25.738 -10.748 -21.492 1.00 49.31 101 VAL A C 1
ATOM 807 O O . VAL A 1 101 ? 25.817 -9.932 -22.410 1.00 49.31 101 VAL A O 1
ATOM 810 N N . LEU A 1 102 ? 26.092 -10.426 -20.246 1.00 49.19 102 LEU A N 1
ATOM 811 C CA . LEU A 1 102 ? 26.499 -9.074 -19.872 1.00 49.19 102 LEU A CA 1
ATOM 812 C C . LEU A 1 102 ? 27.973 -8.846 -20.221 1.00 49.19 102 LEU A C 1
ATOM 814 O O . LEU A 1 102 ? 28.869 -9.307 -19.515 1.00 49.19 102 LEU A O 1
ATOM 818 N N . LYS A 1 103 ? 28.238 -8.103 -21.304 1.00 51.28 103 LYS A N 1
ATOM 819 C CA . LYS A 1 103 ? 29.610 -7.745 -21.717 1.00 51.28 103 LYS A CA 1
ATOM 820 C C . LYS A 1 103 ? 30.368 -6.960 -20.633 1.00 51.28 103 LYS A C 1
ATOM 822 O O . LYS A 1 103 ? 31.590 -7.026 -20.615 1.00 51.28 103 LYS A O 1
ATOM 827 N N . ASN A 1 104 ? 29.650 -6.272 -19.734 1.00 54.75 104 ASN A N 1
ATOM 828 C CA . ASN A 1 104 ? 30.166 -5.608 -18.530 1.00 54.75 104 ASN A CA 1
ATOM 829 C C . ASN A 1 104 ? 29.217 -5.841 -17.339 1.00 54.75 104 ASN A C 1
ATOM 831 O O . ASN A 1 104 ? 28.579 -4.909 -16.850 1.00 54.75 104 ASN A O 1
ATOM 835 N N . ALA A 1 105 ? 29.122 -7.091 -16.872 1.00 51.47 105 ALA A N 1
ATOM 836 C CA . ALA A 1 105 ? 28.245 -7.500 -15.766 1.00 51.47 105 ALA A CA 1
ATOM 837 C C . ALA A 1 105 ? 28.319 -6.586 -14.529 1.00 51.47 105 ALA A C 1
ATOM 839 O O . ALA A 1 105 ? 27.293 -6.314 -13.920 1.00 51.47 105 ALA A O 1
ATOM 840 N N . GLN A 1 106 ? 29.506 -6.067 -14.202 1.00 48.16 106 GLN A N 1
ATOM 841 C CA . GLN A 1 106 ? 29.715 -5.111 -13.112 1.00 48.16 106 GLN A CA 1
ATOM 842 C C . GLN A 1 106 ? 28.858 -3.844 -13.290 1.00 48.16 106 GLN A C 1
ATOM 844 O O . GLN A 1 106 ? 28.065 -3.511 -12.422 1.00 48.16 106 GLN A O 1
ATOM 849 N N . VAL A 1 107 ? 28.953 -3.179 -14.446 1.00 49.03 107 VAL A N 1
ATOM 850 C CA . VAL A 1 107 ? 28.282 -1.892 -14.710 1.00 49.03 107 VAL A CA 1
ATOM 851 C C . VAL A 1 107 ? 26.766 -2.052 -14.765 1.00 49.03 107 VAL A C 1
ATOM 853 O O . VAL A 1 107 ? 26.036 -1.203 -14.263 1.00 49.03 107 VAL A O 1
ATOM 856 N N . GLU A 1 108 ? 26.280 -3.139 -15.361 1.00 47.22 108 GLU A N 1
ATOM 857 C CA . GLU A 1 108 ? 24.841 -3.387 -15.472 1.00 47.22 108 GLU A CA 1
ATOM 858 C C . GLU A 1 108 ? 24.215 -3.806 -14.137 1.00 47.22 108 GLU A C 1
ATOM 860 O O . GLU A 1 108 ? 23.116 -3.355 -13.815 1.00 47.22 108 GLU A O 1
ATOM 865 N N . VAL A 1 109 ? 24.919 -4.605 -13.325 1.00 50.19 109 VAL A N 1
ATOM 866 C CA . VAL A 1 109 ? 24.483 -4.943 -11.960 1.00 50.19 109 VAL A CA 1
ATOM 867 C C . VAL A 1 109 ? 24.530 -3.714 -11.056 1.00 50.19 109 VAL A C 1
ATOM 869 O O . VAL A 1 109 ? 23.584 -3.496 -10.304 1.00 50.19 109 VAL A O 1
ATOM 872 N N . ASP A 1 110 ? 25.565 -2.880 -11.165 1.00 44.12 110 ASP A N 1
ATOM 873 C CA . ASP A 1 110 ? 25.689 -1.646 -10.385 1.00 44.12 110 ASP A CA 1
ATOM 874 C C . ASP A 1 110 ? 24.594 -0.636 -10.773 1.00 44.12 110 ASP A C 1
ATOM 876 O O . ASP A 1 110 ? 23.934 -0.072 -9.899 1.00 44.12 110 ASP A O 1
ATOM 880 N N . ALA A 1 111 ? 24.316 -0.463 -12.071 1.00 43.06 111 ALA A N 1
ATOM 881 C CA . ALA A 1 111 ? 23.218 0.378 -12.550 1.00 43.06 111 ALA A CA 1
ATOM 882 C C . ALA A 1 111 ? 21.852 -0.150 -12.086 1.00 43.06 111 ALA A C 1
ATOM 884 O O . ALA A 1 111 ? 21.029 0.616 -11.581 1.00 43.06 111 ALA A O 1
ATOM 885 N N . ALA A 1 112 ? 21.623 -1.463 -12.185 1.00 46.31 112 ALA A N 1
ATOM 886 C CA . ALA A 1 112 ? 20.405 -2.091 -11.689 1.00 46.31 112 ALA A CA 1
ATOM 887 C C . ALA A 1 112 ? 20.262 -1.929 -10.167 1.00 46.31 112 ALA A C 1
ATOM 889 O O . ALA A 1 112 ? 19.180 -1.593 -9.697 1.00 46.31 112 ALA A O 1
ATOM 890 N N . ALA A 1 113 ? 21.343 -2.085 -9.398 1.00 46.16 113 ALA A N 1
ATOM 891 C CA . ALA A 1 113 ? 21.349 -1.876 -7.954 1.00 46.16 113 ALA A CA 1
ATOM 892 C C . ALA A 1 113 ? 21.057 -0.414 -7.581 1.00 46.16 113 ALA A C 1
ATOM 894 O O . ALA A 1 113 ? 20.307 -0.164 -6.637 1.00 46.16 113 ALA A O 1
ATOM 895 N N . ILE A 1 114 ? 21.591 0.561 -8.324 1.00 46.19 114 ILE A N 1
ATOM 896 C CA . ILE A 1 114 ? 21.272 1.985 -8.138 1.00 46.19 114 ILE A CA 1
ATOM 897 C C . ILE A 1 114 ? 19.788 2.233 -8.423 1.00 46.19 114 ILE A C 1
ATOM 899 O O . ILE A 1 114 ? 19.098 2.806 -7.580 1.00 46.19 114 ILE A O 1
ATOM 903 N N . CYS A 1 115 ? 19.267 1.747 -9.553 1.00 43.84 115 CYS A N 1
ATOM 904 C CA . CYS A 1 115 ? 17.847 1.870 -9.887 1.00 43.84 115 CYS A CA 1
ATOM 905 C C . CYS A 1 115 ? 16.948 1.213 -8.828 1.00 43.84 115 CYS A C 1
ATOM 907 O O . CYS A 1 115 ? 15.958 1.813 -8.419 1.00 43.84 115 CYS A O 1
ATOM 909 N N . MET A 1 116 ? 17.316 0.030 -8.329 1.00 48.38 116 MET A N 1
ATOM 910 C CA . MET A 1 116 ? 16.583 -0.684 -7.277 1.00 48.38 116 MET A CA 1
ATOM 911 C C . MET A 1 116 ? 16.622 0.045 -5.930 1.00 48.38 116 MET A C 1
ATOM 913 O O . MET A 1 116 ? 15.625 0.052 -5.206 1.00 48.38 116 MET A O 1
ATOM 917 N N . ASN A 1 117 ? 17.749 0.670 -5.581 1.00 48.38 117 ASN A N 1
ATOM 918 C CA . ASN A 1 117 ? 17.860 1.477 -4.367 1.00 48.38 117 ASN A CA 1
ATOM 919 C C . ASN A 1 117 ? 17.016 2.750 -4.472 1.00 48.38 117 ASN A C 1
ATOM 921 O O . ASN A 1 117 ? 16.246 3.041 -3.560 1.00 48.38 117 ASN A O 1
ATOM 925 N N . VAL A 1 118 ? 17.092 3.462 -5.598 1.00 49.38 118 VAL A N 1
ATOM 926 C CA . VAL A 1 118 ? 16.262 4.648 -5.861 1.00 49.38 118 VAL A CA 1
ATOM 927 C C . VAL A 1 118 ? 14.777 4.279 -5.838 1.00 49.38 118 VAL A C 1
ATOM 929 O O . VAL A 1 118 ? 13.990 4.960 -5.188 1.00 49.38 118 VAL A O 1
ATOM 932 N N . GLU A 1 119 ? 14.392 3.160 -6.450 1.00 48.88 119 GLU A N 1
ATOM 933 C CA . GLU A 1 119 ? 13.018 2.652 -6.412 1.00 48.88 119 GLU A CA 1
ATOM 934 C C . GLU A 1 119 ? 12.571 2.307 -4.983 1.00 48.88 119 GLU A C 1
ATOM 936 O O . GLU A 1 119 ? 11.487 2.706 -4.557 1.00 48.88 119 GLU A O 1
ATOM 941 N N . SER A 1 120 ? 13.418 1.622 -4.210 1.00 52.53 120 SER A N 1
ATOM 942 C CA . SER A 1 120 ? 13.122 1.281 -2.815 1.00 52.53 120 SER A CA 1
ATOM 943 C C . SER A 1 120 ? 12.932 2.537 -1.966 1.00 52.53 120 SER A C 1
ATOM 945 O O . SER A 1 120 ? 12.014 2.595 -1.155 1.00 52.53 120 SER A O 1
ATOM 947 N N . TRP A 1 121 ? 13.733 3.582 -2.179 1.00 52.34 121 TRP A N 1
ATOM 948 C CA . TRP A 1 121 ? 13.574 4.861 -1.483 1.00 52.34 121 TRP A CA 1
ATOM 949 C C . TRP A 1 121 ? 12.276 5.567 -1.884 1.00 52.34 121 TRP A C 1
ATOM 951 O O . TRP A 1 121 ? 11.544 6.053 -1.018 1.00 52.34 121 TRP A O 1
ATOM 961 N N . ILE A 1 122 ? 11.949 5.547 -3.179 1.00 53.53 122 ILE A N 1
ATOM 962 C CA . ILE A 1 122 ? 10.698 6.093 -3.715 1.00 53.53 122 ILE A CA 1
ATOM 963 C C . ILE A 1 122 ? 9.479 5.339 -3.168 1.00 53.53 122 ILE A C 1
ATOM 965 O O . ILE A 1 122 ? 8.436 5.960 -3.003 1.00 53.53 122 ILE A O 1
ATOM 969 N N . PHE A 1 123 ? 9.588 4.046 -2.842 1.00 55.97 123 PHE A N 1
ATOM 970 C CA . PHE A 1 123 ? 8.474 3.244 -2.317 1.00 55.97 123 PHE A CA 1
ATOM 971 C C . PHE A 1 123 ? 8.352 3.274 -0.782 1.00 55.97 123 PHE A C 1
ATOM 973 O O . PHE A 1 123 ? 7.244 3.263 -0.240 1.00 55.97 123 PHE A O 1
ATOM 980 N N . MET A 1 124 ? 9.473 3.353 -0.058 1.00 61.50 124 MET A N 1
ATOM 981 C CA . MET A 1 124 ? 9.486 3.334 1.413 1.00 61.50 124 MET A CA 1
ATOM 982 C C . MET A 1 124 ? 8.910 4.610 2.032 1.00 61.50 124 MET A C 1
ATOM 984 O O . MET A 1 124 ? 8.253 4.542 3.072 1.00 61.50 124 MET A O 1
ATOM 988 N N . VAL A 1 125 ? 9.091 5.766 1.385 1.00 64.12 125 VAL A N 1
ATOM 989 C CA . VAL A 1 125 ? 8.506 7.034 1.850 1.00 64.12 125 VAL A CA 1
ATOM 990 C C . VAL A 1 125 ? 6.962 6.988 1.804 1.00 64.12 125 VAL A C 1
ATO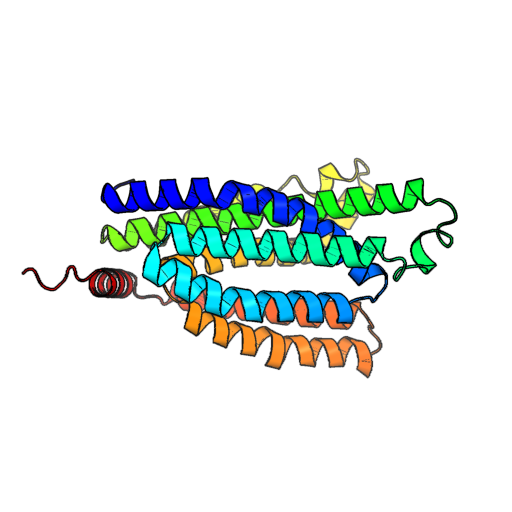M 992 O O . VAL A 1 125 ? 6.341 7.193 2.850 1.00 64.12 125 VAL A O 1
ATOM 995 N N . PRO A 1 126 ? 6.315 6.633 0.675 1.00 62.72 126 PRO A N 1
ATOM 996 C CA . PRO A 1 126 ? 4.880 6.345 0.601 1.00 62.72 126 PRO A CA 1
ATOM 997 C C . PRO A 1 126 ? 4.368 5.327 1.625 1.00 62.72 126 PRO A C 1
ATOM 999 O O . PRO A 1 126 ? 3.332 5.557 2.250 1.00 62.72 126 PRO A O 1
ATOM 1002 N N . LEU A 1 127 ? 5.087 4.218 1.834 1.00 61.28 127 LEU A N 1
ATOM 1003 C CA . LEU A 1 127 ? 4.705 3.197 2.816 1.00 61.28 127 LEU A CA 1
ATOM 1004 C C . LEU A 1 127 ? 4.675 3.744 4.249 1.00 61.28 127 LEU A C 1
ATOM 1006 O O . LEU A 1 127 ? 3.723 3.481 4.987 1.00 61.28 127 LEU A O 1
ATOM 1010 N N . GLY A 1 128 ? 5.680 4.536 4.633 1.00 62.59 128 GLY A N 1
ATOM 1011 C CA . GLY A 1 128 ? 5.699 5.215 5.930 1.00 62.59 128 GLY A CA 1
ATOM 1012 C C . GLY A 1 128 ? 4.506 6.160 6.108 1.00 62.59 128 GLY A C 1
ATOM 1013 O O . GLY A 1 128 ? 3.886 6.181 7.173 1.00 62.59 128 GLY A O 1
ATOM 1014 N N . TYR A 1 129 ? 4.126 6.878 5.046 1.00 67.06 129 TYR A N 1
ATOM 1015 C CA . TYR A 1 129 ? 2.939 7.740 5.037 1.00 67.06 129 TYR A CA 1
ATOM 1016 C C . TYR A 1 129 ? 1.631 6.955 5.204 1.00 67.06 129 TYR A C 1
ATOM 1018 O O . TYR A 1 129 ? 0.800 7.359 6.020 1.00 67.06 129 TYR A O 1
ATOM 1026 N N . ILE A 1 130 ? 1.455 5.829 4.496 1.00 68.06 130 ILE A N 1
ATOM 1027 C CA . ILE A 1 130 ? 0.276 4.949 4.644 1.00 68.06 130 ILE A CA 1
ATOM 1028 C C . ILE A 1 130 ? 0.104 4.546 6.109 1.00 68.06 130 ILE A C 1
ATOM 1030 O O . ILE A 1 130 ? -0.974 4.726 6.677 1.00 68.06 130 ILE A O 1
ATOM 1034 N N . ALA A 1 131 ? 1.175 4.041 6.730 1.00 62.19 131 ALA A N 1
ATOM 1035 C CA . ALA A 1 131 ? 1.141 3.576 8.112 1.00 62.19 131 ALA A CA 1
ATOM 1036 C C . ALA A 1 131 ? 0.823 4.717 9.093 1.00 62.19 131 ALA A C 1
ATOM 1038 O O . ALA A 1 131 ? -0.052 4.577 9.948 1.00 62.19 131 ALA A O 1
ATOM 1039 N N . ALA A 1 132 ? 1.485 5.869 8.946 1.00 63.72 132 ALA A N 1
ATOM 1040 C CA . ALA A 1 132 ? 1.298 7.009 9.840 1.00 63.72 132 ALA A CA 1
ATOM 1041 C C . ALA A 1 132 ? -0.124 7.590 9.771 1.00 63.72 132 ALA A C 1
ATOM 1043 O O . ALA A 1 132 ? -0.729 7.864 10.813 1.00 63.72 132 ALA A O 1
ATOM 1044 N N . VAL A 1 133 ? -0.668 7.761 8.560 1.00 69.69 133 VAL A N 1
ATOM 1045 C CA . VAL A 1 133 ? -2.023 8.293 8.355 1.00 69.69 133 VAL A CA 1
ATOM 1046 C C . VAL A 1 133 ? -3.071 7.294 8.833 1.00 69.69 133 VAL A C 1
ATOM 1048 O O . VAL A 1 133 ? -3.998 7.702 9.528 1.00 69.69 133 VAL A O 1
ATOM 1051 N N . SER A 1 134 ? -2.902 5.999 8.537 1.00 70.62 134 SER A N 1
ATOM 1052 C CA . SER A 1 134 ? -3.815 4.949 9.004 1.00 70.62 134 SER A CA 1
ATOM 1053 C C . SER A 1 134 ? -3.937 4.949 10.521 1.00 70.62 134 SER A C 1
ATOM 1055 O O . SER A 1 134 ? -5.047 5.043 11.035 1.00 70.62 134 SER A O 1
ATOM 1057 N N . VAL A 1 135 ? -2.807 4.910 11.234 1.00 65.06 135 VAL A N 1
ATOM 1058 C CA . VAL A 1 135 ? -2.807 4.910 12.701 1.00 65.06 135 VAL A CA 1
ATOM 1059 C C . VAL A 1 135 ? -3.428 6.202 13.228 1.00 65.06 135 VAL A C 1
ATOM 1061 O O . VAL A 1 135 ? -4.308 6.158 14.078 1.00 65.06 135 VAL A O 1
ATOM 1064 N N . ARG A 1 136 ? -3.039 7.373 12.708 1.00 72.25 136 ARG A N 1
ATOM 1065 C CA . ARG A 1 136 ? -3.603 8.653 13.170 1.00 72.25 136 ARG A CA 1
ATOM 1066 C C . ARG A 1 136 ? -5.117 8.727 12.992 1.00 72.25 136 ARG A C 1
ATOM 1068 O O . ARG A 1 136 ? -5.801 9.096 13.940 1.00 72.25 136 ARG A O 1
ATOM 1075 N N . VAL A 1 137 ? -5.632 8.371 11.819 1.00 69.94 137 VAL A N 1
ATOM 1076 C CA . VAL A 1 137 ? -7.069 8.440 11.531 1.00 69.94 137 VAL A CA 1
ATOM 1077 C C . VAL A 1 137 ? -7.847 7.445 12.391 1.00 69.94 137 VAL A C 1
ATOM 1079 O O . VAL A 1 137 ? -8.812 7.858 13.029 1.00 69.94 137 VAL A O 1
ATOM 1082 N N . SER A 1 138 ? -7.400 6.187 12.501 1.00 64.50 138 SER A N 1
ATOM 1083 C CA . SER A 1 138 ? -8.035 5.201 13.393 1.00 64.50 138 SER A CA 1
ATOM 1084 C C . SER A 1 138 ? -8.086 5.678 14.840 1.00 64.50 138 SER A C 1
ATOM 1086 O O . SER A 1 138 ? -9.094 5.503 15.521 1.00 64.50 138 SER A O 1
ATOM 1088 N N . ASN A 1 139 ? -7.012 6.313 15.309 1.00 67.25 139 ASN A N 1
ATOM 1089 C CA . ASN A 1 139 ? -6.904 6.770 16.687 1.00 67.25 139 ASN A CA 1
ATOM 1090 C C . ASN A 1 139 ? -7.865 7.923 16.993 1.00 67.25 139 ASN A C 1
ATOM 1092 O O . ASN A 1 139 ? -8.507 7.912 18.040 1.00 67.25 139 ASN A O 1
ATOM 1096 N N . GLU A 1 140 ? -7.962 8.913 16.101 1.00 71.25 140 GLU A N 1
ATOM 1097 C CA . GLU A 1 140 ? -8.880 10.046 16.281 1.00 71.25 140 GLU A CA 1
ATOM 1098 C C . GLU A 1 140 ? -10.350 9.618 16.121 1.00 71.25 140 GLU A C 1
ATOM 1100 O O . GLU A 1 140 ? -11.208 10.117 16.850 1.00 71.25 140 GLU A O 1
ATOM 1105 N N . LEU A 1 141 ? -10.639 8.653 15.235 1.00 65.31 141 LEU A N 1
ATOM 1106 C CA . LEU A 1 141 ? -11.973 8.053 15.112 1.00 65.31 141 LEU A CA 1
ATOM 1107 C C . LEU A 1 141 ? -12.366 7.273 16.372 1.00 65.31 141 LEU A C 1
ATOM 1109 O O . LEU A 1 141 ? -13.446 7.502 16.912 1.00 65.31 141 LEU A O 1
ATOM 1113 N N . GLY A 1 142 ? -11.475 6.416 16.882 1.00 60.28 142 GLY A N 1
ATOM 1114 C CA . GLY A 1 142 ? -11.698 5.669 18.125 1.00 60.28 142 GLY A CA 1
ATOM 1115 C C . GLY A 1 142 ? -11.864 6.575 19.350 1.00 60.28 142 GLY A C 1
ATOM 1116 O O . GLY A 1 142 ? -12.631 6.260 20.250 1.00 60.28 142 GLY A O 1
ATOM 1117 N N . ALA A 1 143 ? -11.220 7.747 19.357 1.00 70.12 143 ALA A N 1
ATOM 1118 C CA . ALA A 1 143 ? -11.391 8.763 20.398 1.00 70.12 143 ALA A CA 1
ATOM 1119 C C . ALA A 1 143 ? -12.665 9.622 20.238 1.00 70.12 143 ALA A C 1
ATOM 1121 O O . ALA A 1 143 ? -12.878 10.552 21.018 1.00 70.12 143 ALA A O 1
ATOM 1122 N N . GLY A 1 144 ? -13.491 9.362 19.221 1.00 75.25 144 GLY A N 1
ATOM 1123 C CA . GLY A 1 144 ? -14.725 10.100 18.969 1.00 75.25 144 GLY A CA 1
ATOM 1124 C C . GLY A 1 144 ? -14.539 11.494 18.361 1.00 75.25 144 GLY A C 1
ATOM 1125 O O . GLY A 1 144 ? -15.453 12.312 18.431 1.00 75.25 144 GLY A O 1
ATOM 1126 N N . ASN A 1 145 ? -13.365 11.803 17.801 1.00 78.94 145 ASN A N 1
ATOM 1127 C CA . ASN A 1 145 ? -13.004 13.149 17.359 1.00 78.94 145 ASN A CA 1
ATOM 1128 C C . ASN A 1 145 ? -12.931 13.259 15.826 1.00 78.94 145 ASN A C 1
ATOM 1130 O O . ASN A 1 145 ? -11.855 13.311 15.221 1.00 78.94 145 ASN A O 1
ATOM 1134 N N . ALA A 1 146 ? -14.103 13.346 15.194 1.00 75.81 146 ALA A N 1
ATOM 1135 C CA . ALA A 1 146 ? -14.267 13.451 13.743 1.00 75.81 146 ALA A CA 1
ATOM 1136 C C . ALA A 1 146 ? -13.479 14.621 13.117 1.00 75.81 146 ALA A C 1
ATOM 1138 O O . ALA A 1 146 ? -12.845 14.474 12.067 1.00 75.81 146 ALA A O 1
ATOM 1139 N N . ALA A 1 147 ? -13.458 15.782 13.781 1.00 75.75 147 ALA A N 1
ATOM 1140 C CA . ALA A 1 147 ? -12.741 16.961 13.299 1.00 75.75 147 ALA A CA 1
ATOM 1141 C C . ALA A 1 147 ? -11.217 16.740 13.263 1.00 75.75 147 ALA A C 1
ATOM 1143 O O . ALA A 1 147 ? -10.562 17.113 12.286 1.00 75.75 147 ALA A O 1
ATOM 1144 N N . ALA A 1 148 ? -10.652 16.098 14.292 1.00 68.69 148 ALA A N 1
ATOM 1145 C CA . ALA A 1 148 ? -9.225 15.780 14.343 1.00 68.69 148 ALA A CA 1
ATOM 1146 C C . ALA A 1 148 ? -8.829 14.666 13.359 1.00 68.69 148 ALA A C 1
ATOM 1148 O O . ALA A 1 148 ? -7.752 14.745 12.756 1.00 68.69 148 ALA A O 1
ATOM 1149 N N . ALA A 1 149 ? -9.703 13.679 13.129 1.00 68.12 149 ALA A N 1
ATOM 1150 C CA . ALA A 1 149 ? -9.504 12.658 12.099 1.00 68.12 149 ALA A CA 1
ATOM 1151 C C . ALA A 1 149 ? -9.411 13.299 10.703 1.00 68.12 149 ALA A C 1
ATOM 1153 O O . ALA A 1 149 ? -8.425 13.105 9.987 1.00 68.12 149 ALA A O 1
ATOM 1154 N N . LYS A 1 150 ? -10.374 14.167 10.363 1.00 72.19 150 LYS A N 1
ATOM 1155 C CA . LYS A 1 150 ? -10.386 14.918 9.099 1.00 72.19 150 LYS A CA 1
ATOM 1156 C C . LYS A 1 150 ? -9.157 15.820 8.953 1.00 72.19 150 LYS A C 1
ATOM 1158 O O . LYS A 1 150 ? -8.539 15.855 7.889 1.00 72.19 150 LYS A O 1
ATOM 1163 N N . LEU A 1 151 ? -8.767 16.530 10.015 1.00 71.38 151 LEU A N 1
ATOM 1164 C CA . LEU A 1 151 ? -7.583 17.395 10.011 1.00 71.38 151 LEU A CA 1
ATOM 1165 C C . LEU A 1 151 ? -6.283 16.604 9.790 1.00 71.38 151 LEU A C 1
ATOM 1167 O O . LEU A 1 151 ? -5.408 17.065 9.057 1.00 71.38 151 LEU A O 1
ATOM 1171 N N . SER A 1 152 ? -6.165 15.408 10.375 1.00 71.12 152 SER A N 1
ATOM 1172 C CA . SER A 1 152 ? -4.996 14.528 10.213 1.00 71.12 152 SER A CA 1
ATOM 1173 C C . SER A 1 152 ? -4.777 14.117 8.754 1.00 71.12 152 SER A C 1
ATOM 1175 O O . SER A 1 152 ? -3.640 14.072 8.289 1.00 71.12 152 SER A O 1
ATOM 1177 N N . VAL A 1 153 ? -5.861 13.894 8.004 1.00 65.94 153 VAL A N 1
ATOM 1178 C CA . VAL A 1 153 ? -5.794 13.620 6.562 1.00 65.94 153 VAL A CA 1
ATOM 1179 C C . VAL A 1 153 ? -5.278 14.850 5.809 1.00 65.94 153 VAL A C 1
ATOM 1181 O O . VAL A 1 153 ? -4.261 14.770 5.124 1.00 65.94 153 VAL A O 1
ATOM 1184 N N . TRP A 1 154 ? -5.918 16.013 5.969 1.00 67.12 154 TRP A N 1
ATOM 1185 C CA . TRP A 1 154 ? -5.561 17.217 5.199 1.00 67.12 154 TRP A CA 1
ATOM 1186 C C . TRP A 1 154 ? -4.162 17.757 5.509 1.00 67.12 154 TRP A C 1
ATOM 1188 O O . TRP A 1 154 ? -3.474 18.251 4.616 1.00 67.12 154 TRP A O 1
ATOM 1198 N N . THR A 1 155 ? -3.712 17.634 6.757 1.00 65.00 155 THR A N 1
ATOM 1199 C CA . THR A 1 155 ? -2.350 18.024 7.150 1.00 65.00 155 THR A CA 1
ATOM 1200 C C . THR A 1 155 ? -1.289 17.109 6.538 1.00 65.00 155 THR A C 1
ATOM 1202 O O . THR A 1 155 ? -0.281 17.616 6.049 1.00 65.00 155 THR A O 1
ATOM 1205 N N . ALA A 1 156 ? -1.525 15.794 6.468 1.00 65.44 156 ALA A N 1
ATOM 1206 C CA . ALA A 1 156 ? -0.623 14.865 5.784 1.00 65.44 156 ALA A CA 1
ATOM 1207 C C . ALA A 1 156 ? -0.516 15.163 4.276 1.00 65.44 156 ALA A C 1
ATOM 1209 O O . ALA A 1 156 ? 0.587 15.165 3.727 1.00 65.44 156 ALA A O 1
ATOM 1210 N N . PHE A 1 157 ? -1.639 15.501 3.630 1.00 61.62 157 PHE A N 1
ATOM 1211 C CA . PHE A 1 157 ? -1.662 15.986 2.245 1.00 61.62 157 PHE A CA 1
ATOM 1212 C C . PHE A 1 157 ? -0.811 17.249 2.060 1.00 61.62 157 PHE A C 1
ATOM 1214 O O . PHE A 1 157 ? -0.008 17.323 1.131 1.00 61.62 157 PHE A O 1
ATOM 1221 N N . ALA A 1 158 ? -0.965 18.237 2.946 1.00 59.19 158 ALA A N 1
ATOM 1222 C CA . ALA A 1 158 ? -0.223 19.490 2.859 1.00 59.19 158 ALA A CA 1
ATOM 1223 C C . ALA A 1 158 ? 1.292 19.273 3.019 1.00 59.19 158 ALA A C 1
ATOM 1225 O O . ALA A 1 158 ? 2.065 19.777 2.208 1.00 59.19 158 ALA A O 1
ATOM 1226 N N . ILE A 1 159 ? 1.723 18.494 4.017 1.00 63.31 159 ILE A N 1
ATOM 1227 C CA . ILE A 1 159 ? 3.150 18.221 4.272 1.00 63.31 159 ILE A CA 1
ATOM 1228 C C . ILE A 1 159 ? 3.799 17.538 3.065 1.00 63.31 159 ILE A C 1
ATOM 1230 O O . ILE A 1 159 ? 4.894 17.923 2.657 1.00 63.31 159 ILE A O 1
ATOM 1234 N N . LEU A 1 160 ? 3.108 16.574 2.462 1.00 59.44 160 LEU A N 1
ATOM 1235 C CA . LEU A 1 160 ? 3.588 15.861 1.288 1.00 59.44 160 LEU A CA 1
ATOM 1236 C C . LEU A 1 160 ? 3.772 16.789 0.079 1.00 59.44 160 LEU A C 1
ATOM 1238 O O . LEU A 1 160 ? 4.840 16.790 -0.528 1.00 59.44 160 LEU A O 1
ATOM 1242 N N . VAL A 1 161 ? 2.771 17.627 -0.219 1.00 56.28 161 VAL A N 1
ATOM 1243 C CA . VAL A 1 161 ? 2.843 18.626 -1.303 1.00 56.28 161 VAL A CA 1
ATOM 1244 C C . VAL A 1 161 ? 3.987 19.616 -1.067 1.00 56.28 161 VAL A C 1
ATOM 1246 O O . VAL A 1 161 ? 4.691 19.993 -2.003 1.00 56.28 161 VAL A O 1
ATOM 1249 N N . PHE A 1 162 ? 4.205 20.025 0.185 1.00 54.75 162 PHE A N 1
ATOM 1250 C CA . PHE A 1 162 ? 5.306 20.917 0.542 1.00 54.75 162 PHE A CA 1
ATOM 1251 C C . PHE A 1 162 ? 6.683 20.253 0.407 1.00 54.75 162 PHE A C 1
ATOM 1253 O O . PHE A 1 162 ? 7.619 20.919 -0.042 1.00 54.75 162 PHE A O 1
ATOM 1260 N N . ALA A 1 163 ? 6.808 18.973 0.766 1.00 57.97 163 ALA A N 1
ATOM 1261 C CA . ALA A 1 163 ? 8.067 18.227 0.746 1.00 57.97 163 ALA A CA 1
ATOM 1262 C C . ALA A 1 163 ? 8.560 17.907 -0.675 1.00 57.97 163 ALA A C 1
ATOM 1264 O O . ALA A 1 163 ? 9.762 17.854 -0.911 1.00 57.97 163 ALA A O 1
ATOM 1265 N N . THR A 1 164 ? 7.655 17.736 -1.641 1.00 52.38 164 THR A N 1
ATOM 1266 C CA . THR A 1 164 ? 8.019 17.382 -3.024 1.00 52.38 164 THR A CA 1
ATOM 1267 C C . THR A 1 164 ? 8.264 18.593 -3.928 1.00 52.38 164 THR A C 1
ATOM 1269 O O . THR A 1 164 ? 8.552 18.422 -5.110 1.00 52.38 164 THR A O 1
ATOM 1272 N N . ARG A 1 165 ? 8.134 19.825 -3.413 1.00 52.38 165 ARG A N 1
ATOM 1273 C CA . ARG A 1 165 ? 7.972 21.019 -4.258 1.00 52.38 165 ARG A CA 1
ATOM 1274 C C . ARG A 1 165 ? 9.253 21.547 -4.923 1.00 52.38 165 ARG A C 1
ATOM 1276 O O . ARG A 1 165 ? 9.131 22.240 -5.924 1.00 52.38 165 ARG A O 1
ATOM 1283 N N . ASN A 1 166 ? 10.449 21.278 -4.382 1.00 51.25 166 ASN A N 1
ATOM 1284 C CA . ASN A 1 166 ? 11.657 22.039 -4.760 1.00 51.25 166 ASN A CA 1
ATOM 1285 C C . ASN A 1 166 ? 12.953 21.241 -5.017 1.00 51.25 166 ASN A C 1
ATOM 1287 O O . ASN A 1 166 ? 13.875 21.817 -5.598 1.00 51.25 166 ASN A O 1
ATOM 1291 N N . ASP A 1 167 ? 13.063 19.970 -4.615 1.00 53.66 167 ASP A N 1
ATOM 1292 C CA . ASP A 1 167 ? 14.393 19.337 -4.480 1.00 53.66 167 ASP A CA 1
ATOM 1293 C C . ASP A 1 167 ? 14.653 18.138 -5.403 1.00 53.66 167 ASP A C 1
ATOM 1295 O O . ASP A 1 167 ? 15.795 17.709 -5.540 1.00 53.66 167 ASP A O 1
ATOM 1299 N N . PHE A 1 168 ? 13.638 17.619 -6.098 1.00 47.59 168 PHE A N 1
ATOM 1300 C CA . PHE A 1 168 ? 13.791 16.395 -6.892 1.00 47.59 168 PHE A CA 1
ATOM 1301 C C . PHE A 1 168 ? 14.766 16.523 -8.087 1.00 47.59 168 PHE A C 1
ATOM 1303 O O . PHE A 1 168 ? 15.590 15.630 -8.249 1.00 47.59 168 PHE A O 1
ATOM 1310 N N . PRO A 1 169 ? 14.775 17.609 -8.895 1.00 47.62 169 PRO A N 1
ATOM 1311 C CA . PRO A 1 169 ? 15.688 17.716 -10.045 1.00 47.62 169 PRO A CA 1
ATOM 1312 C C . PRO A 1 169 ? 17.159 17.931 -9.657 1.00 47.62 169 PRO A C 1
ATOM 1314 O O . PRO A 1 169 ? 18.059 17.439 -10.334 1.00 47.62 169 PRO A O 1
ATOM 1317 N N . LYS A 1 170 ? 17.402 18.631 -8.540 1.00 49.78 170 LYS A N 1
ATOM 1318 C CA . LYS A 1 170 ? 18.749 18.986 -8.057 1.00 49.78 170 LYS A CA 1
ATOM 1319 C C . LYS A 1 170 ? 19.556 17.783 -7.569 1.00 49.78 170 LYS A C 1
ATOM 1321 O O . LYS A 1 170 ? 20.763 17.882 -7.413 1.00 49.78 170 LYS A O 1
ATOM 1326 N N . LEU A 1 171 ? 18.896 16.654 -7.315 1.00 46.91 171 LEU A N 1
ATOM 1327 C CA . LEU A 1 171 ? 19.545 15.411 -6.896 1.00 46.91 171 LEU A CA 1
ATOM 1328 C C . LEU A 1 171 ? 20.219 14.661 -8.055 1.00 46.91 171 LEU A C 1
ATOM 1330 O O . LEU A 1 171 ? 21.011 13.760 -7.798 1.00 46.91 171 LEU A O 1
ATOM 1334 N N . PHE A 1 172 ? 19.908 15.005 -9.311 1.00 44.06 172 PHE A N 1
ATOM 1335 C CA . PHE A 1 172 ? 20.320 14.214 -10.477 1.00 44.06 172 PHE A C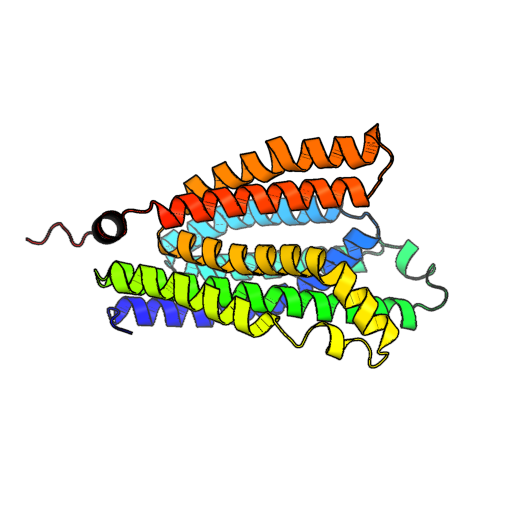A 1
ATOM 1336 C C . PHE A 1 172 ? 21.167 14.985 -11.496 1.00 44.06 172 PHE A C 1
ATOM 1338 O O . PHE A 1 172 ? 21.820 14.355 -12.326 1.00 44.06 172 PHE A O 1
ATOM 1345 N N . THR A 1 173 ? 21.180 16.323 -11.463 1.00 41.44 173 THR A N 1
ATOM 1346 C CA . THR A 1 173 ? 22.011 17.127 -12.370 1.00 41.44 173 THR A CA 1
ATOM 1347 C C . THR A 1 173 ? 22.191 18.566 -11.880 1.00 41.44 173 THR A C 1
ATOM 1349 O O . THR A 1 173 ? 21.240 19.192 -11.414 1.00 41.44 173 THR A O 1
ATOM 1352 N N . ASP A 1 174 ? 23.400 19.100 -12.052 1.00 56.84 174 ASP A N 1
ATOM 1353 C CA . ASP A 1 174 ? 23.722 20.520 -11.848 1.00 56.84 174 ASP A CA 1
ATOM 1354 C C . ASP A 1 174 ? 23.590 21.346 -13.147 1.00 56.84 174 ASP A C 1
ATOM 1356 O O . ASP A 1 174 ? 23.837 22.555 -13.160 1.00 56.84 174 ASP A O 1
ATOM 1360 N N . ASP A 1 175 ? 23.220 20.715 -14.269 1.00 57.62 175 ASP A N 1
ATOM 1361 C CA . ASP A 1 175 ? 23.117 21.385 -15.565 1.00 57.62 175 ASP A CA 1
ATOM 1362 C C . ASP A 1 175 ? 21.805 22.179 -15.670 1.00 57.62 175 ASP A C 1
ATOM 1364 O O . ASP A 1 175 ? 20.703 21.626 -15.703 1.00 57.62 175 ASP A O 1
ATOM 1368 N N . ASN A 1 176 ? 21.928 23.505 -15.773 1.00 58.47 176 ASN A N 1
ATOM 1369 C CA . ASN A 1 176 ? 20.805 24.436 -15.889 1.00 58.47 176 ASN A CA 1
ATOM 1370 C C . ASN A 1 176 ? 19.890 24.170 -17.099 1.00 58.47 176 ASN A C 1
ATOM 1372 O O . ASN A 1 176 ? 18.703 24.498 -17.041 1.00 58.47 176 ASN A O 1
ATOM 1376 N N . ILE A 1 177 ? 20.407 23.584 -18.184 1.00 59.50 177 ILE A N 1
ATOM 1377 C CA . ILE A 1 177 ? 19.625 23.219 -19.373 1.00 59.50 177 ILE A CA 1
ATOM 1378 C C . ILE A 1 177 ? 18.805 21.962 -19.078 1.00 59.50 177 ILE A C 1
ATOM 1380 O O . ILE A 1 177 ? 17.600 21.944 -19.336 1.00 59.50 177 ILE A O 1
ATOM 1384 N N . VAL A 1 178 ? 19.418 20.952 -18.452 1.00 48.94 178 VAL A N 1
ATOM 1385 C CA . VAL A 1 178 ? 18.723 19.721 -18.045 1.00 48.94 178 VAL A CA 1
ATOM 1386 C C . VAL A 1 178 ? 17.687 20.021 -16.956 1.00 48.94 178 VAL A C 1
ATOM 1388 O O . VAL A 1 178 ? 16.565 19.538 -17.049 1.00 48.94 178 VAL A O 1
ATOM 1391 N N . MET A 1 179 ? 17.982 20.894 -15.985 1.00 52.00 179 MET A N 1
ATOM 1392 C CA . MET A 1 179 ? 17.002 21.350 -14.986 1.00 52.00 179 MET A CA 1
ATOM 1393 C C . MET A 1 179 ? 15.796 22.063 -15.613 1.00 52.00 179 MET A C 1
ATOM 1395 O O . MET A 1 179 ? 14.666 21.894 -15.145 1.00 52.00 179 MET A O 1
ATOM 1399 N N . LYS A 1 180 ? 16.018 22.874 -16.656 1.00 52.44 180 LYS A N 1
ATOM 1400 C CA . LYS A 1 180 ? 14.951 23.606 -17.352 1.00 52.44 180 LYS A CA 1
ATOM 1401 C C . LYS A 1 180 ? 14.063 22.663 -18.162 1.00 52.44 180 LYS A C 1
ATOM 1403 O O . LYS A 1 180 ? 12.845 22.824 -18.153 1.00 52.44 180 LYS A O 1
ATOM 1408 N N 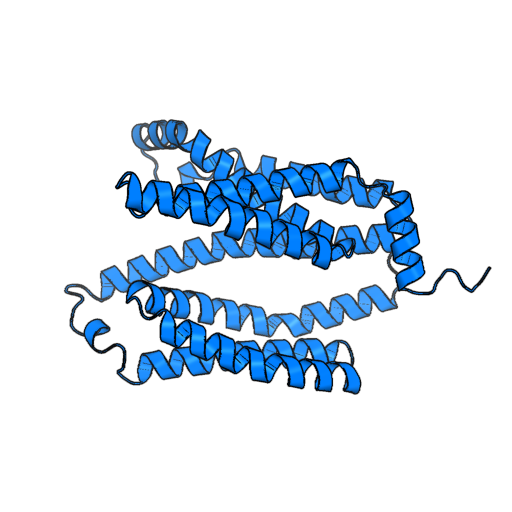. GLU A 1 181 ? 14.652 21.640 -18.769 1.00 50.28 181 GLU A N 1
ATOM 1409 C CA . GLU A 1 181 ? 13.908 20.665 -19.565 1.00 50.28 181 GLU A CA 1
ATOM 1410 C C . GLU A 1 181 ? 13.209 19.597 -18.719 1.00 50.28 181 GLU A C 1
ATOM 1412 O O . GLU A 1 181 ? 12.047 19.266 -18.965 1.00 50.28 181 GLU A O 1
ATOM 1417 N N . VAL A 1 182 ? 13.835 19.177 -17.616 1.00 43.53 182 VAL A N 1
ATOM 1418 C CA . VAL A 1 182 ? 13.163 18.433 -16.546 1.00 43.53 182 VAL A CA 1
ATOM 1419 C C . VAL A 1 182 ? 12.044 19.274 -15.934 1.00 43.53 182 VAL A C 1
ATOM 1421 O O . VAL A 1 182 ? 11.006 18.702 -15.653 1.00 43.53 182 VAL A O 1
ATOM 1424 N N . SER A 1 183 ? 12.168 20.604 -15.794 1.00 47.41 183 SER A N 1
ATOM 1425 C CA . SER A 1 183 ? 11.064 21.472 -15.327 1.00 47.41 183 SER A CA 1
ATOM 1426 C C . SER A 1 183 ? 9.880 21.542 -16.303 1.00 47.41 183 SER A C 1
ATOM 1428 O O . SER A 1 183 ? 8.739 21.656 -15.861 1.00 47.41 183 SER A O 1
ATOM 1430 N N . ASN A 1 184 ? 10.116 21.429 -17.614 1.00 47.41 184 ASN A N 1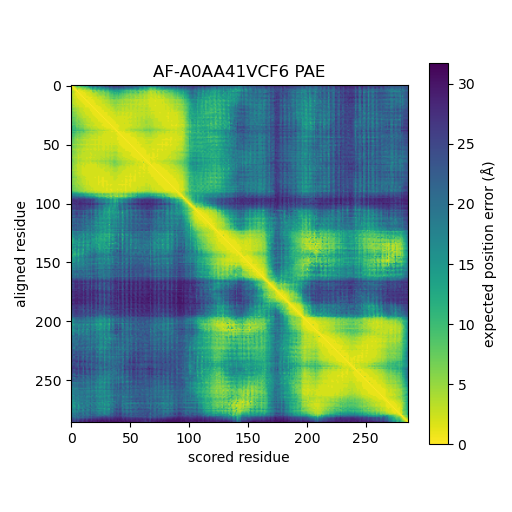
ATOM 1431 C CA . ASN A 1 184 ? 9.046 21.358 -18.619 1.00 47.41 184 ASN A CA 1
ATOM 1432 C C . ASN A 1 184 ? 8.322 19.996 -18.594 1.00 47.41 184 ASN A C 1
ATOM 1434 O O . ASN A 1 184 ? 7.095 19.940 -18.690 1.00 47.41 184 ASN A O 1
ATOM 1438 N N . LEU A 1 185 ? 9.058 18.898 -18.390 1.00 39.16 185 LEU A N 1
ATOM 1439 C CA . LEU A 1 185 ? 8.498 17.556 -18.151 1.00 39.16 185 LEU A CA 1
ATOM 1440 C C . LEU A 1 185 ? 7.969 17.376 -16.713 1.00 39.16 185 LEU A C 1
ATOM 1442 O O . LEU A 1 185 ? 7.159 16.483 -16.448 1.00 39.16 185 LEU A O 1
ATOM 1446 N N . ALA A 1 186 ? 8.374 18.251 -15.787 1.00 40.84 186 ALA A N 1
ATOM 1447 C CA . ALA A 1 186 ? 8.025 18.195 -14.374 1.00 40.84 186 ALA A CA 1
ATOM 1448 C C . ALA A 1 186 ? 6.541 18.417 -14.139 1.00 40.84 186 ALA A C 1
ATOM 1450 O O . ALA A 1 186 ? 6.065 18.010 -13.098 1.00 40.84 186 ALA A O 1
ATOM 1451 N N . VAL A 1 187 ? 5.769 18.989 -15.065 1.00 44.12 187 VAL A N 1
ATOM 1452 C CA . VAL A 1 187 ? 4.305 19.029 -14.911 1.00 44.12 187 VAL A CA 1
ATOM 1453 C C . VAL A 1 187 ? 3.718 17.613 -14.938 1.00 44.12 187 VAL A C 1
ATOM 1455 O O . VAL A 1 187 ? 2.923 17.268 -14.065 1.00 44.12 187 VAL A O 1
ATOM 1458 N N . TYR A 1 188 ? 4.160 16.756 -15.863 1.00 41.44 188 TYR A N 1
ATOM 1459 C CA . TYR A 1 188 ? 3.721 15.357 -15.934 1.00 41.44 188 TYR A CA 1
ATOM 1460 C C . TYR A 1 188 ? 4.278 14.525 -14.774 1.00 41.44 188 TYR A C 1
ATOM 1462 O O . TYR A 1 188 ? 3.558 13.717 -14.180 1.00 41.44 188 TYR A O 1
ATOM 1470 N N . LEU A 1 189 ? 5.538 14.768 -14.398 1.00 39.19 189 LEU A N 1
ATOM 1471 C CA . LEU A 1 189 ? 6.165 14.119 -13.248 1.00 39.19 189 LEU A CA 1
ATOM 1472 C C . LEU A 1 189 ? 5.540 14.579 -11.921 1.00 39.19 189 LEU A C 1
ATOM 1474 O O . LEU A 1 189 ? 5.313 13.751 -11.054 1.00 39.19 189 LEU A O 1
ATOM 1478 N N . CYS A 1 190 ? 5.179 15.855 -11.771 1.00 40.97 190 CYS A N 1
ATOM 1479 C CA . CYS A 1 190 ? 4.474 16.397 -10.609 1.00 40.97 190 CYS A CA 1
ATOM 1480 C C . CYS A 1 190 ? 3.056 15.858 -10.530 1.00 40.97 190 CYS A C 1
ATOM 1482 O O . CYS A 1 190 ? 2.647 15.499 -9.441 1.00 40.97 190 CYS A O 1
ATOM 1484 N N . ILE A 1 191 ? 2.314 15.727 -11.634 1.00 48.91 191 ILE A N 1
ATOM 1485 C CA . ILE A 1 191 ? 1.009 15.043 -11.614 1.00 48.91 191 ILE A CA 1
ATOM 1486 C C . ILE A 1 191 ? 1.187 13.591 -11.151 1.00 48.91 191 ILE A C 1
ATOM 1488 O O . ILE A 1 191 ? 0.443 13.129 -10.292 1.00 48.91 191 ILE A O 1
ATOM 1492 N N . THR A 1 192 ? 2.217 12.900 -11.643 1.00 42.59 192 THR A N 1
ATOM 1493 C CA . THR A 1 192 ? 2.524 11.513 -11.258 1.00 42.59 192 THR A CA 1
ATOM 1494 C C . THR A 1 192 ? 2.969 11.403 -9.793 1.00 42.59 192 THR A C 1
ATOM 1496 O O . THR A 1 192 ? 2.508 10.518 -9.090 1.00 42.59 192 THR A O 1
ATOM 1499 N N . ILE A 1 193 ? 3.801 12.318 -9.288 1.00 47.81 193 ILE A N 1
ATOM 1500 C CA . ILE A 1 193 ? 4.277 12.369 -7.893 1.00 47.81 193 ILE A CA 1
ATOM 1501 C C . ILE A 1 193 ? 3.160 12.814 -6.942 1.00 47.81 193 ILE A C 1
ATOM 1503 O O . ILE A 1 193 ? 3.038 12.274 -5.848 1.00 47.81 193 ILE A O 1
ATOM 1507 N N . ILE A 1 194 ? 2.310 13.754 -7.360 1.00 50.22 194 ILE A N 1
ATOM 1508 C CA . ILE A 1 194 ? 1.115 14.168 -6.623 1.00 50.22 194 ILE A CA 1
ATOM 1509 C C . ILE A 1 194 ? 0.161 12.978 -6.527 1.00 50.22 194 ILE A C 1
ATOM 1511 O O . ILE A 1 194 ? -0.242 12.634 -5.426 1.00 50.22 194 ILE A O 1
ATOM 1515 N N . LEU A 1 195 ? -0.139 12.275 -7.622 1.00 50.66 195 LEU A N 1
ATOM 1516 C CA . LEU A 1 195 ? -0.967 11.064 -7.580 1.00 50.66 195 LEU A CA 1
ATOM 1517 C C . LEU A 1 195 ? -0.323 9.953 -6.729 1.00 50.66 195 LEU A C 1
ATOM 1519 O O . LEU A 1 195 ? -0.989 9.397 -5.858 1.00 50.66 195 LEU A O 1
ATOM 1523 N N . CYS A 1 196 ? 0.980 9.701 -6.891 1.00 53.28 196 CYS A N 1
ATOM 1524 C CA . CYS A 1 196 ? 1.745 8.729 -6.102 1.00 53.28 196 CYS A CA 1
ATOM 1525 C C . CYS A 1 196 ? 1.921 9.117 -4.630 1.00 53.28 196 CYS A C 1
ATOM 1527 O O . CYS A 1 196 ? 2.250 8.251 -3.830 1.00 53.28 196 CYS A O 1
ATOM 1529 N N . GLY A 1 197 ? 1.731 10.382 -4.253 1.00 57.75 197 GLY A N 1
ATOM 1530 C CA . GLY A 1 197 ? 1.760 10.833 -2.864 1.00 57.75 197 GLY A CA 1
ATOM 1531 C C . GLY A 1 197 ? 0.366 10.858 -2.226 1.00 57.75 197 GLY A C 1
ATOM 1532 O O . GLY A 1 197 ? 0.174 10.423 -1.090 1.00 57.75 197 GLY A O 1
ATOM 1533 N N . ILE A 1 198 ? -0.633 11.313 -2.979 1.00 66.00 198 ILE A N 1
ATOM 1534 C CA . ILE A 1 198 ? -2.033 11.363 -2.558 1.00 66.00 198 ILE A CA 1
ATOM 1535 C C . ILE A 1 198 ? -2.570 9.954 -2.298 1.00 66.00 198 ILE A C 1
ATOM 1537 O O . ILE A 1 198 ? -3.243 9.715 -1.293 1.00 66.00 198 ILE A O 1
ATOM 1541 N N . GLN A 1 199 ? -2.271 9.016 -3.196 1.00 70.38 199 GLN A N 1
ATOM 1542 C CA . GLN A 1 199 ? -2.789 7.656 -3.128 1.00 70.38 199 GLN A CA 1
ATOM 1543 C C . GLN A 1 199 ? -2.373 6.930 -1.828 1.00 70.38 199 GLN A C 1
ATOM 1545 O O . GLN A 1 199 ? -3.254 6.357 -1.183 1.00 70.38 199 GLN A O 1
ATOM 1550 N N . PRO A 1 200 ? -1.113 7.003 -1.359 1.00 69.75 200 PRO A N 1
ATOM 1551 C CA . PRO A 1 200 ? -0.698 6.557 -0.028 1.00 69.75 200 PRO A CA 1
ATOM 1552 C C . PRO A 1 200 ? -1.521 7.141 1.122 1.00 69.75 200 PRO A C 1
ATOM 1554 O O . PRO A 1 200 ? -1.976 6.402 1.993 1.00 69.75 200 PRO A O 1
ATOM 1557 N N . VAL A 1 201 ? -1.760 8.455 1.121 1.00 73.50 201 VAL A N 1
ATOM 1558 C CA . VAL A 1 201 ? -2.516 9.122 2.193 1.00 73.50 201 VAL A CA 1
ATOM 1559 C C . VAL A 1 201 ? -3.975 8.664 2.197 1.00 73.50 201 VAL A C 1
ATOM 1561 O O . VAL A 1 201 ? -4.513 8.338 3.254 1.00 73.50 201 VAL A O 1
ATOM 1564 N N . LEU A 1 202 ? -4.605 8.568 1.023 1.00 79.00 202 LEU A N 1
ATOM 1565 C CA . LEU A 1 202 ? -5.982 8.081 0.886 1.00 79.00 202 LEU A CA 1
ATOM 1566 C C . LEU A 1 202 ? -6.112 6.599 1.237 1.00 79.00 202 LEU A C 1
ATOM 1568 O O . LEU A 1 202 ? -7.084 6.207 1.878 1.00 79.00 202 LEU A O 1
ATOM 1572 N N . THR A 1 203 ? -5.127 5.786 0.856 1.00 77.38 203 THR A N 1
ATOM 1573 C CA . THR A 1 203 ? -5.092 4.354 1.180 1.00 77.38 203 THR A CA 1
ATOM 1574 C C . THR A 1 203 ? -4.916 4.147 2.681 1.00 77.38 203 THR A C 1
ATOM 1576 O O . THR A 1 203 ? -5.670 3.384 3.279 1.00 77.38 203 THR A O 1
ATOM 1579 N N . GLY A 1 204 ? -3.980 4.867 3.309 1.00 68.19 204 GLY A N 1
ATOM 1580 C CA . GLY A 1 204 ? -3.783 4.840 4.758 1.00 68.19 204 GLY A CA 1
ATOM 1581 C C . GLY A 1 204 ? -5.030 5.290 5.513 1.00 68.19 204 GLY A C 1
ATOM 1582 O O . GLY A 1 204 ? -5.504 4.575 6.390 1.00 68.19 204 GLY A O 1
ATOM 1583 N N . MET A 1 205 ? -5.621 6.421 5.120 1.00 83.44 205 MET A N 1
ATOM 1584 C CA . MET A 1 205 ? -6.887 6.905 5.679 1.00 83.44 205 MET A CA 1
ATOM 1585 C C . MET A 1 205 ? -7.971 5.835 5.599 1.00 83.44 205 MET A C 1
ATOM 1587 O O . MET A 1 205 ? -8.605 5.529 6.600 1.00 83.44 205 MET A O 1
ATOM 1591 N N . ALA A 1 206 ? -8.148 5.221 4.437 1.00 76.38 206 ALA A N 1
ATOM 1592 C CA . ALA A 1 206 ? -9.226 4.278 4.244 1.00 76.38 206 ALA A CA 1
ATOM 1593 C C . ALA A 1 206 ? -9.052 2.954 4.986 1.00 76.38 206 ALA A C 1
ATOM 1595 O O . ALA A 1 206 ? -10.046 2.386 5.434 1.00 76.38 206 ALA A O 1
ATOM 1596 N N . ILE A 1 207 ? -7.814 2.476 5.143 1.00 72.44 207 ILE A N 1
ATOM 1597 C CA . ILE A 1 207 ? -7.515 1.376 6.068 1.00 72.44 207 ILE A CA 1
ATOM 1598 C C . ILE A 1 207 ? -7.890 1.811 7.485 1.00 72.44 207 ILE A C 1
ATOM 1600 O O . ILE A 1 207 ? -8.548 1.063 8.202 1.00 72.44 207 ILE A O 1
ATOM 1604 N N . GLY A 1 208 ? -7.539 3.044 7.860 1.00 61.03 208 GLY A N 1
ATOM 1605 C CA . GLY A 1 208 ? -7.819 3.565 9.189 1.00 61.03 208 GLY A CA 1
ATOM 1606 C C . GLY A 1 208 ? -9.310 3.747 9.507 1.00 61.03 208 GLY A C 1
ATOM 1607 O O . GLY A 1 208 ? -9.709 3.563 10.657 1.00 61.03 208 GLY A O 1
ATOM 1608 N N . VAL A 1 209 ? -10.126 4.068 8.498 1.00 77.50 209 VAL A N 1
ATOM 1609 C CA . VAL A 1 209 ? -11.593 4.182 8.596 1.00 77.50 209 VAL A CA 1
ATOM 1610 C C . VAL A 1 209 ? -12.287 2.812 8.484 1.00 77.50 209 VAL A C 1
ATOM 1612 O O . VAL A 1 209 ? -13.368 2.624 9.037 1.00 77.50 209 VAL A O 1
ATOM 1615 N N . GLY A 1 210 ? -11.679 1.838 7.795 1.00 72.81 210 GLY A N 1
ATOM 1616 C CA . GLY A 1 210 ? -12.252 0.505 7.556 1.00 72.81 210 GLY A CA 1
ATOM 1617 C C . GLY A 1 210 ? -12.933 0.329 6.190 1.00 72.81 210 GLY A C 1
ATOM 1618 O O . GLY A 1 210 ? -13.792 -0.537 6.026 1.00 72.81 210 GLY A O 1
ATOM 1619 N N . TRP A 1 211 ? -12.576 1.131 5.186 1.00 81.12 211 TRP A N 1
ATOM 1620 C CA . TRP A 1 211 ? -13.187 1.138 3.847 1.00 81.12 211 TRP A CA 1
ATOM 1621 C C . TRP A 1 211 ? -12.556 0.156 2.843 1.00 81.12 211 TRP A C 1
ATOM 1623 O O . TRP A 1 211 ? -12.829 0.239 1.641 1.00 81.12 211 TRP A O 1
ATOM 1633 N N . GLN A 1 212 ? -11.720 -0.785 3.294 1.00 73.38 212 GLN A N 1
ATOM 1634 C CA . GLN A 1 212 ? -10.931 -1.666 2.416 1.00 73.38 212 GLN A CA 1
ATOM 1635 C C . GLN A 1 212 ? -11.744 -2.369 1.310 1.00 73.38 212 GLN A C 1
ATOM 1637 O O . GLN A 1 212 ? -11.273 -2.471 0.178 1.00 73.38 212 GLN A O 1
ATOM 1642 N N . ALA A 1 213 ? -12.975 -2.807 1.598 1.00 74.00 213 ALA A N 1
ATOM 1643 C CA . ALA A 1 213 ? -13.817 -3.519 0.632 1.00 74.00 213 ALA A CA 1
ATOM 1644 C C . ALA A 1 213 ? -14.313 -2.609 -0.506 1.00 74.00 213 ALA A C 1
ATOM 1646 O O . ALA A 1 213 ? -14.203 -2.960 -1.682 1.00 74.00 213 ALA A O 1
ATOM 1647 N N . SER A 1 214 ? -14.797 -1.412 -0.169 1.00 78.81 214 SER A N 1
ATOM 1648 C CA . SER A 1 214 ? -15.237 -0.413 -1.151 1.00 78.81 214 SER A CA 1
ATOM 1649 C C . SER A 1 214 ? -14.086 0.005 -2.064 1.00 78.81 214 SER A C 1
ATOM 1651 O O . SER A 1 214 ? -14.257 0.143 -3.273 1.00 78.81 214 SER A O 1
ATOM 1653 N N . ILE A 1 215 ? -12.883 0.140 -1.506 1.00 78.25 215 ILE A N 1
ATOM 1654 C CA . ILE A 1 215 ? -11.695 0.522 -2.276 1.00 78.25 215 ILE A CA 1
ATOM 1655 C C . ILE A 1 215 ? -11.224 -0.592 -3.191 1.00 78.25 215 ILE A C 1
ATOM 1657 O O . ILE A 1 215 ? -10.826 -0.303 -4.317 1.00 78.25 215 ILE A O 1
ATOM 1661 N N . ALA A 1 216 ? -11.300 -1.851 -2.759 1.00 75.94 216 ALA A N 1
ATOM 1662 C CA . ALA A 1 216 ? -10.979 -2.982 -3.620 1.00 75.94 216 ALA A CA 1
ATOM 1663 C C . ALA A 1 216 ? -11.851 -2.986 -4.891 1.00 75.94 216 ALA A C 1
ATOM 1665 O O . ALA A 1 216 ? -11.330 -3.177 -5.990 1.00 75.94 216 ALA A O 1
ATOM 1666 N N . LEU A 1 217 ? -13.148 -2.684 -4.764 1.00 84.12 217 LEU A N 1
ATOM 1667 C CA . LEU A 1 217 ? -14.065 -2.567 -5.905 1.00 84.12 217 LEU A CA 1
ATOM 1668 C C . LEU A 1 217 ? -13.707 -1.396 -6.828 1.00 84.12 217 LEU A C 1
ATOM 1670 O O . LEU A 1 217 ? -13.643 -1.569 -8.047 1.00 84.12 217 LEU A O 1
ATOM 1674 N N . VAL A 1 218 ? -13.420 -0.221 -6.257 1.00 86.38 218 VAL A N 1
ATOM 1675 C CA . VAL A 1 218 ? -12.966 0.950 -7.028 1.00 86.38 218 VAL A CA 1
ATOM 1676 C C . VAL A 1 218 ? -11.661 0.639 -7.767 1.00 86.38 218 VAL A C 1
ATOM 1678 O O . VAL A 1 218 ? -11.515 1.013 -8.929 1.00 86.38 218 VAL A O 1
ATOM 1681 N N . ASN A 1 219 ? -10.743 -0.101 -7.139 1.00 82.38 219 ASN A N 1
ATOM 1682 C CA . ASN A 1 219 ? -9.497 -0.549 -7.758 1.00 82.38 219 ASN A CA 1
ATOM 1683 C C . ASN A 1 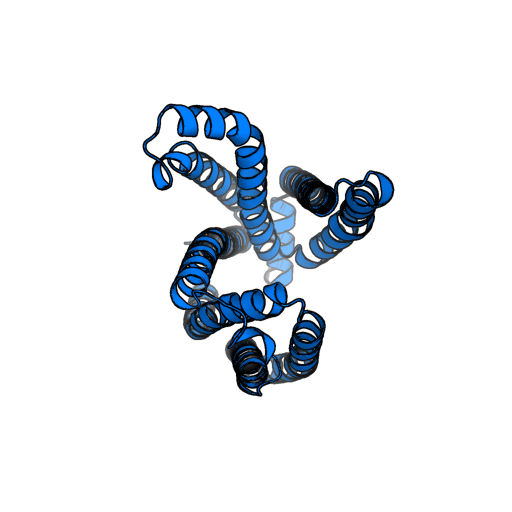219 ? -9.740 -1.454 -8.963 1.00 82.38 219 ASN A C 1
ATOM 1685 O O . ASN A 1 219 ? -9.147 -1.247 -10.021 1.00 82.38 219 ASN A O 1
ATOM 1689 N N . ILE A 1 220 ? -10.630 -2.439 -8.825 1.00 83.69 220 ILE A N 1
ATOM 1690 C CA . ILE A 1 220 ? -10.978 -3.337 -9.928 1.00 83.69 220 ILE A CA 1
ATOM 1691 C C . ILE A 1 220 ? -11.522 -2.527 -11.110 1.00 83.69 220 ILE A C 1
ATOM 1693 O O . ILE A 1 220 ? -11.059 -2.689 -12.239 1.00 83.69 220 ILE A O 1
ATOM 1697 N N . ALA A 1 221 ? -12.447 -1.603 -10.852 1.00 87.81 221 ALA A N 1
ATOM 1698 C CA . ALA A 1 221 ? -13.025 -0.769 -11.897 1.00 87.81 221 ALA A CA 1
ATOM 1699 C C . ALA A 1 221 ? -11.981 0.143 -12.568 1.00 87.81 221 ALA A C 1
ATOM 1701 O O . ALA A 1 221 ? -11.861 0.159 -13.792 1.00 87.81 221 ALA A O 1
ATOM 1702 N N . ALA A 1 222 ? -11.195 0.873 -11.778 1.00 87.94 222 ALA A N 1
ATOM 1703 C CA . ALA A 1 222 ? -10.273 1.870 -12.305 1.00 87.94 222 ALA A CA 1
ATOM 1704 C C . ALA A 1 222 ? -9.104 1.243 -13.079 1.00 87.94 222 ALA A C 1
ATOM 1706 O O . ALA A 1 222 ? -8.786 1.690 -14.181 1.00 87.94 222 ALA A O 1
ATOM 1707 N N . TYR A 1 223 ? -8.495 0.180 -12.548 1.00 82.31 223 TYR A N 1
ATOM 1708 C CA . TYR A 1 223 ? -7.336 -0.446 -13.183 1.00 82.31 223 TYR A CA 1
ATOM 1709 C C . TYR A 1 223 ? -7.723 -1.437 -14.271 1.00 82.31 223 TYR A C 1
ATOM 1711 O O . TYR A 1 223 ? -7.150 -1.394 -15.355 1.00 82.31 223 TYR A O 1
ATOM 1719 N N . TYR A 1 224 ? -8.686 -2.323 -14.014 1.00 82.88 224 TYR A N 1
ATOM 1720 C CA . TYR A 1 224 ? -8.941 -3.451 -14.911 1.00 82.88 224 TYR A CA 1
ATOM 1721 C C . TYR A 1 224 ? -10.033 -3.164 -15.937 1.00 82.88 224 TYR A C 1
ATOM 1723 O O . TYR A 1 224 ? -9.934 -3.653 -17.059 1.00 82.88 224 TYR A O 1
ATOM 1731 N N . LEU A 1 225 ? -11.050 -2.364 -15.597 1.00 87.94 225 LEU A N 1
ATOM 1732 C CA . LEU A 1 225 ? -12.125 -2.040 -16.545 1.00 87.94 225 LEU A CA 1
ATOM 1733 C C . LEU A 1 225 ? -11.822 -0.804 -17.397 1.00 87.94 225 LEU A C 1
ATOM 1735 O O . LEU A 1 225 ? -12.416 -0.650 -18.460 1.00 87.94 225 LEU A O 1
ATOM 1739 N N . ILE A 1 226 ? -10.921 0.075 -16.945 1.00 92.00 226 ILE A N 1
ATOM 1740 C CA . ILE A 1 226 ? -10.640 1.351 -17.619 1.00 92.00 226 ILE A CA 1
ATOM 1741 C C . ILE A 1 226 ? -9.162 1.468 -17.991 1.00 92.00 226 ILE A C 1
ATOM 1743 O O . ILE A 1 226 ? -8.838 1.533 -19.177 1.00 92.00 226 ILE A O 1
ATOM 1747 N N . GLY A 1 227 ? -8.261 1.456 -17.006 1.00 87.25 227 GLY A N 1
ATOM 1748 C CA . GLY A 1 227 ? -6.835 1.689 -17.238 1.00 87.25 227 GLY A CA 1
ATOM 1749 C C . GLY A 1 227 ? -6.198 0.669 -18.183 1.00 87.25 227 GLY A C 1
ATOM 1750 O O . GLY A 1 227 ? -5.531 1.045 -19.146 1.00 87.25 227 GLY A O 1
ATOM 1751 N N . LEU A 1 228 ? -6.457 -0.621 -17.960 1.00 83.19 228 LEU A N 1
ATOM 1752 C CA . LEU A 1 228 ? -5.906 -1.710 -18.762 1.00 83.19 228 LEU A CA 1
ATOM 1753 C C . LEU A 1 228 ? -6.448 -1.715 -20.207 1.00 83.19 228 LEU A C 1
ATOM 1755 O O . LEU A 1 228 ? -5.626 -1.779 -21.122 1.00 83.19 228 LEU A O 1
ATOM 1759 N N . PRO A 1 229 ? -7.765 -1.576 -20.469 1.00 90.88 229 PRO A N 1
ATOM 1760 C CA . PRO A 1 229 ? -8.275 -1.431 -21.832 1.00 90.88 229 PRO A CA 1
ATOM 1761 C C . PRO A 1 229 ? -7.711 -0.220 -22.573 1.00 90.88 229 PRO A C 1
ATOM 1763 O O . PRO A 1 229 ? -7.312 -0.357 -23.728 1.00 90.88 229 PRO A O 1
ATOM 1766 N N . ILE A 1 230 ? -7.626 0.947 -21.923 1.00 90.38 230 ILE A N 1
ATOM 1767 C CA . ILE A 1 230 ? -7.036 2.146 -22.539 1.00 90.38 230 ILE A CA 1
ATOM 1768 C C . ILE A 1 230 ? -5.553 1.912 -22.827 1.00 90.38 230 ILE A C 1
ATOM 1770 O O . ILE A 1 230 ? -5.092 2.209 -23.927 1.00 90.38 230 ILE A O 1
ATOM 1774 N N . GLY A 1 231 ? -4.822 1.326 -21.879 1.00 79.56 231 GLY A N 1
ATOM 1775 C CA . GLY A 1 231 ? -3.405 1.024 -22.044 1.00 79.56 231 GLY A CA 1
ATOM 1776 C C . GLY A 1 231 ? -3.142 0.052 -23.188 1.00 79.56 231 GLY A C 1
ATOM 1777 O O . GLY A 1 231 ? -2.246 0.280 -23.995 1.00 79.56 231 GLY A O 1
ATOM 1778 N N . PHE A 1 232 ? -3.956 -0.999 -23.305 1.00 82.75 232 PHE A N 1
ATOM 1779 C CA . PHE A 1 232 ? -3.874 -1.951 -24.410 1.00 82.75 232 PHE A CA 1
ATOM 1780 C C . PHE A 1 232 ? -4.193 -1.286 -25.753 1.00 82.75 232 PHE A C 1
ATOM 1782 O O . PHE A 1 232 ? -3.501 -1.508 -26.744 1.00 82.75 232 PHE A O 1
ATOM 1789 N N . LEU A 1 233 ? -5.219 -0.436 -25.790 1.00 89.69 233 LEU A N 1
ATOM 1790 C CA . LEU A 1 233 ? -5.647 0.246 -27.005 1.00 89.69 233 LEU A CA 1
ATOM 1791 C C . LEU A 1 233 ? -4.585 1.255 -27.480 1.00 89.69 233 LEU A C 1
ATOM 1793 O O . LEU A 1 233 ? -4.255 1.273 -28.661 1.00 89.69 233 LEU A O 1
ATOM 1797 N N . LEU A 1 234 ? -3.980 2.020 -26.569 1.00 75.94 234 LEU A N 1
ATOM 1798 C CA . LEU A 1 234 ? -2.856 2.911 -26.881 1.00 75.94 234 LEU A CA 1
ATOM 1799 C C . LEU A 1 234 ? -1.590 2.133 -27.266 1.00 75.94 234 LEU A C 1
ATOM 1801 O O . LEU A 1 234 ? -0.953 2.450 -28.266 1.00 75.94 234 LEU A O 1
ATOM 1805 N N . GLY A 1 235 ? -1.242 1.095 -26.507 1.00 64.88 235 GLY A N 1
ATOM 1806 C CA . GLY A 1 235 ? -0.004 0.345 -26.710 1.00 64.88 235 GLY A CA 1
ATOM 1807 C C . GLY A 1 235 ? 0.005 -0.509 -27.978 1.00 64.88 235 GLY A C 1
ATOM 1808 O O . GLY A 1 235 ? 1.029 -0.578 -28.649 1.00 64.88 235 GLY A O 1
ATOM 1809 N N . VAL A 1 236 ? -1.125 -1.142 -28.314 1.00 72.31 236 VAL A N 1
ATOM 1810 C CA . VAL A 1 236 ? -1.206 -2.142 -29.395 1.00 72.31 236 VAL A CA 1
ATOM 1811 C C . VAL A 1 236 ? -1.909 -1.612 -30.639 1.00 72.31 236 VAL A C 1
ATOM 1813 O O . VAL A 1 236 ? -1.462 -1.879 -31.745 1.00 72.31 236 VAL A O 1
ATOM 1816 N N . LYS A 1 237 ? -3.021 -0.878 -30.500 1.00 81.38 237 LYS A N 1
ATOM 1817 C CA . LYS A 1 237 ? -3.781 -0.409 -31.675 1.00 81.38 237 LYS A CA 1
ATOM 1818 C C . LYS A 1 237 ? -3.195 0.865 -32.279 1.00 81.38 237 LYS A C 1
ATOM 1820 O O . LYS A 1 237 ? -3.323 1.072 -33.481 1.00 81.38 237 LYS A O 1
ATOM 1825 N N . PHE A 1 238 ? -2.598 1.715 -31.450 1.00 86.19 238 PHE A N 1
ATOM 1826 C CA . PHE A 1 238 ? -1.966 2.959 -31.887 1.00 86.19 238 PHE A CA 1
ATOM 1827 C C . PHE A 1 238 ? -0.434 2.873 -31.955 1.00 86.19 238 PHE A C 1
ATOM 1829 O O . PHE A 1 238 ? 0.199 3.887 -32.226 1.00 86.19 238 PHE A O 1
ATOM 1836 N N . ASP A 1 239 ? 0.151 1.688 -31.740 1.00 77.12 239 ASP A N 1
ATOM 1837 C CA . ASP A 1 239 ? 1.599 1.426 -31.788 1.00 77.12 239 ASP A CA 1
ATOM 1838 C C . ASP A 1 239 ? 2.451 2.296 -30.841 1.00 77.12 239 ASP A C 1
ATOM 1840 O O . ASP A 1 239 ? 3.640 2.510 -31.068 1.00 77.12 239 ASP A O 1
ATOM 1844 N N . TRP A 1 240 ? 1.883 2.772 -29.724 1.00 66.88 240 TRP A N 1
ATOM 1845 C CA . TRP A 1 240 ? 2.656 3.501 -28.701 1.00 66.88 240 TRP A CA 1
ATOM 1846 C C . TRP A 1 240 ? 3.445 2.559 -27.777 1.00 66.88 240 TRP A C 1
ATOM 1848 O O . TRP A 1 240 ? 4.152 3.003 -26.872 1.00 66.88 240 TRP A O 1
ATOM 1858 N N . GLY A 1 241 ? 3.309 1.242 -27.961 1.00 60.47 241 GLY A N 1
ATOM 1859 C CA . GLY A 1 241 ? 4.062 0.226 -27.236 1.00 60.47 241 GLY A CA 1
ATOM 1860 C C . GLY A 1 241 ? 3.935 0.353 -25.716 1.00 60.47 241 GLY A C 1
ATOM 1861 O O . GLY A 1 241 ? 2.836 0.404 -25.157 1.00 60.47 241 GLY A O 1
ATOM 1862 N N . LEU A 1 242 ? 5.082 0.392 -25.035 1.00 48.75 242 LEU A N 1
ATOM 1863 C CA . LEU A 1 242 ? 5.151 0.475 -23.575 1.00 48.75 242 LEU A CA 1
ATOM 1864 C C . LEU A 1 242 ? 4.612 1.807 -23.031 1.00 48.75 242 LEU A C 1
ATOM 1866 O O . LEU A 1 242 ? 4.018 1.824 -21.953 1.00 48.75 242 LEU A O 1
ATOM 1870 N N . GLU A 1 243 ? 4.765 2.903 -23.776 1.00 53.06 243 GLU A N 1
ATOM 1871 C CA . GLU A 1 243 ? 4.277 4.224 -23.365 1.00 53.06 243 GLU A CA 1
ATOM 1872 C C . GLU A 1 243 ? 2.747 4.243 -23.290 1.00 53.06 243 GLU A C 1
ATOM 1874 O O . GLU A 1 243 ? 2.175 4.739 -22.318 1.00 53.06 243 GLU A O 1
ATOM 1879 N N . GLY A 1 244 ? 2.072 3.606 -24.252 1.00 57.25 244 GLY A N 1
ATOM 1880 C CA . GLY A 1 244 ? 0.617 3.449 -24.236 1.00 57.25 244 GLY A CA 1
ATOM 1881 C C . GLY A 1 244 ? 0.113 2.668 -23.016 1.00 57.25 244 GLY A C 1
ATOM 1882 O O . GLY A 1 244 ? -0.824 3.106 -22.344 1.00 57.25 244 GLY A O 1
ATOM 1883 N N . LEU A 1 245 ? 0.777 1.559 -22.669 1.00 59.50 245 LEU A N 1
ATOM 1884 C CA . LEU A 1 245 ? 0.460 0.763 -21.472 1.00 59.50 245 LEU A CA 1
ATOM 1885 C C . LEU A 1 245 ? 0.682 1.555 -20.173 1.00 59.50 245 LEU A C 1
ATOM 1887 O O . LEU A 1 245 ? -0.122 1.467 -19.236 1.00 59.50 245 LEU A O 1
ATOM 1891 N N . TRP A 1 246 ? 1.748 2.357 -20.127 1.00 62.88 246 TRP A N 1
ATOM 1892 C CA . TRP A 1 246 ? 2.043 3.225 -18.991 1.00 62.88 246 TRP A CA 1
ATOM 1893 C C . TRP A 1 246 ? 0.963 4.293 -18.805 1.00 62.88 246 TRP A C 1
ATOM 1895 O O . TRP A 1 246 ? 0.444 4.454 -17.701 1.00 62.88 246 TRP A O 1
ATOM 1905 N N . ILE A 1 247 ? 0.554 4.963 -19.886 1.00 71.56 247 ILE A N 1
ATOM 1906 C CA . ILE A 1 247 ? -0.514 5.974 -19.865 1.00 71.56 247 ILE A CA 1
ATOM 1907 C C . ILE A 1 247 ? -1.833 5.366 -19.376 1.00 71.56 247 ILE A C 1
ATOM 1909 O O . ILE A 1 247 ? -2.488 5.948 -18.512 1.00 71.56 247 ILE A O 1
ATOM 1913 N N . GLY A 1 248 ? -2.202 4.172 -19.853 1.00 75.62 248 GLY A N 1
ATOM 1914 C CA . GLY A 1 248 ? -3.388 3.464 -19.360 1.00 75.62 248 GLY A CA 1
ATOM 1915 C C . GLY A 1 248 ? -3.337 3.191 -17.855 1.00 75.62 248 GLY A C 1
ATOM 1916 O O . GLY A 1 248 ? -4.312 3.422 -17.137 1.00 75.62 248 GLY A O 1
ATOM 1917 N N . THR A 1 249 ? -2.169 2.793 -17.349 1.00 73.81 249 THR A N 1
ATOM 1918 C CA . THR A 1 249 ? -1.953 2.588 -15.909 1.00 73.81 249 THR A CA 1
ATOM 1919 C C . THR A 1 249 ? -2.109 3.897 -15.126 1.00 73.81 249 THR A C 1
ATOM 1921 O O . THR A 1 249 ? -2.790 3.910 -14.101 1.00 73.81 249 THR A O 1
ATOM 1924 N N . GLN A 1 250 ? -1.563 5.012 -15.626 1.00 78.44 250 GLN A N 1
ATOM 1925 C CA . GLN A 1 250 ? -1.703 6.332 -14.991 1.00 78.44 250 GLN A CA 1
ATOM 1926 C C . GLN A 1 250 ? -3.150 6.837 -14.986 1.00 78.44 250 GLN A C 1
ATOM 1928 O O . GLN A 1 250 ? -3.595 7.425 -14.002 1.00 78.44 250 GLN A O 1
ATOM 1933 N N . ILE A 1 251 ? -3.920 6.560 -16.042 1.00 83.00 251 ILE A N 1
ATOM 1934 C CA . ILE A 1 251 ? -5.354 6.878 -16.089 1.00 83.00 251 ILE A CA 1
ATOM 1935 C C . ILE A 1 251 ? -6.117 6.087 -15.020 1.00 83.00 251 ILE A C 1
ATOM 1937 O O . ILE A 1 251 ? -6.950 6.662 -14.318 1.00 83.00 251 ILE A O 1
ATOM 1941 N N . GLY A 1 252 ? -5.804 4.797 -14.849 1.00 84.69 252 GLY A N 1
ATOM 1942 C CA . GLY A 1 252 ? -6.380 3.973 -13.782 1.00 84.69 252 GLY A CA 1
ATOM 1943 C C . GLY A 1 252 ? -6.078 4.530 -12.387 1.00 84.69 252 GLY A C 1
ATOM 1944 O O . GLY A 1 252 ? -6.997 4.739 -11.593 1.00 84.69 252 GLY A O 1
ATOM 1945 N N . VAL A 1 253 ? -4.810 4.860 -12.117 1.00 79.50 253 VAL A N 1
ATOM 1946 C CA . VAL A 1 253 ? -4.373 5.489 -10.853 1.00 79.50 253 VAL A CA 1
ATOM 1947 C C . VAL A 1 253 ? -5.101 6.818 -10.616 1.00 79.50 253 VAL A C 1
ATOM 1949 O O . VAL A 1 253 ? -5.618 7.068 -9.523 1.00 79.50 253 VAL A O 1
ATOM 1952 N N . GLY A 1 254 ? -5.168 7.676 -11.637 1.00 80.69 254 GLY A N 1
ATOM 1953 C CA . GLY A 1 254 ? -5.804 8.990 -11.556 1.00 80.69 254 GLY A CA 1
ATOM 1954 C C . GLY A 1 254 ? -7.297 8.894 -11.255 1.00 80.69 254 GLY A C 1
ATOM 1955 O O . GLY A 1 254 ? -7.792 9.570 -10.352 1.00 80.69 254 GLY A O 1
ATOM 1956 N N . LEU A 1 255 ? -8.008 8.001 -11.947 1.00 86.44 255 LEU A N 1
ATOM 1957 C CA . LEU A 1 255 ? -9.434 7.786 -11.724 1.00 86.44 255 LEU A CA 1
ATOM 1958 C C . LEU A 1 255 ? -9.714 7.246 -10.318 1.00 86.44 255 LEU A C 1
ATOM 1960 O O . LEU A 1 255 ? -10.587 7.772 -9.626 1.00 86.44 255 LEU A O 1
ATOM 1964 N N . GLN A 1 256 ? -8.953 6.240 -9.877 1.00 87.19 256 GLN A N 1
ATOM 1965 C CA . GLN A 1 256 ? -9.068 5.709 -8.519 1.00 87.19 256 GLN A CA 1
ATOM 1966 C C . GLN A 1 256 ? -8.852 6.821 -7.480 1.00 87.19 256 GLN A C 1
ATOM 1968 O O . GLN A 1 256 ? -9.629 6.953 -6.535 1.00 87.19 256 GLN A O 1
ATOM 1973 N N . THR A 1 257 ? -7.833 7.658 -7.685 1.00 82.81 257 THR A N 1
ATOM 1974 C CA . THR A 1 257 ? -7.502 8.774 -6.792 1.00 82.81 257 THR A CA 1
ATOM 1975 C C . THR A 1 257 ? -8.632 9.797 -6.707 1.00 82.81 257 THR A C 1
ATOM 1977 O O . THR A 1 257 ? -9.002 10.214 -5.610 1.00 82.81 257 THR A O 1
ATOM 1980 N N . ILE A 1 258 ? -9.234 10.169 -7.840 1.00 85.31 258 ILE A N 1
ATOM 1981 C CA . ILE A 1 258 ? -10.370 11.101 -7.877 1.00 85.31 258 ILE A CA 1
ATOM 1982 C C . ILE A 1 258 ? -11.563 10.531 -7.105 1.00 85.31 258 ILE A C 1
ATOM 1984 O O . ILE A 1 258 ? -12.156 11.231 -6.284 1.00 85.31 258 ILE A O 1
ATOM 1988 N N . VAL A 1 259 ? -11.899 9.258 -7.329 1.00 87.62 259 VAL A N 1
ATOM 1989 C CA . VAL A 1 259 ? -13.014 8.605 -6.628 1.00 87.62 259 VAL A CA 1
ATOM 1990 C C . VAL A 1 259 ? -12.768 8.592 -5.118 1.00 87.62 259 VAL A C 1
ATOM 1992 O O . VAL A 1 259 ? -13.656 8.963 -4.353 1.00 87.62 259 VAL A O 1
ATOM 1995 N N . LEU A 1 260 ? -11.552 8.252 -4.684 1.00 83.69 260 LEU A N 1
ATOM 1996 C CA . LEU A 1 260 ? -11.173 8.255 -3.270 1.00 83.69 260 LEU A CA 1
ATOM 1997 C C . LEU A 1 260 ? -11.220 9.654 -2.642 1.00 83.69 260 LEU A C 1
ATOM 1999 O O . LEU A 1 260 ? -11.686 9.795 -1.511 1.00 83.69 260 LEU A O 1
ATOM 2003 N N . LEU A 1 261 ? -10.796 10.694 -3.366 1.00 81.50 261 LEU A N 1
ATOM 2004 C CA . LEU A 1 261 ? -10.918 12.083 -2.914 1.00 81.50 261 LEU A CA 1
ATOM 2005 C C . LEU A 1 261 ? -12.382 12.487 -2.731 1.00 81.50 261 LEU A C 1
ATOM 2007 O O . LEU A 1 261 ? -12.721 13.104 -1.724 1.00 81.50 261 LEU A O 1
ATOM 2011 N N . ILE A 1 262 ? -13.259 12.109 -3.665 1.00 84.56 262 ILE A N 1
ATOM 2012 C CA . ILE A 1 262 ? -14.697 12.388 -3.571 1.00 84.56 262 ILE A CA 1
ATOM 2013 C C . ILE A 1 262 ? -15.308 11.649 -2.378 1.00 84.56 262 ILE A C 1
ATOM 2015 O O . ILE A 1 262 ? -16.052 12.258 -1.611 1.00 84.56 262 ILE A O 1
ATOM 2019 N N . MET A 1 263 ? -14.977 10.367 -2.192 1.00 87.44 263 MET A N 1
ATOM 2020 C CA . MET A 1 263 ? -15.423 9.586 -1.035 1.00 87.44 263 MET A CA 1
ATOM 2021 C C . MET A 1 263 ? -14.978 10.241 0.275 1.00 87.44 263 MET A C 1
ATOM 2023 O O . MET A 1 263 ? -15.803 10.462 1.153 1.00 87.44 263 MET A O 1
ATOM 2027 N N . CYS A 1 264 ? -13.705 10.632 0.376 1.00 83.56 264 CYS A N 1
ATOM 2028 C CA . CYS A 1 264 ? -13.149 11.313 1.546 1.00 83.56 264 CYS A CA 1
ATOM 2029 C C . CYS A 1 264 ? -13.808 12.680 1.805 1.00 83.56 264 CYS A C 1
ATOM 2031 O O . CYS A 1 264 ? -14.058 13.053 2.952 1.00 83.56 264 CYS A O 1
ATOM 2033 N N . TRP A 1 265 ? -14.073 13.451 0.749 1.00 78.75 265 TRP A N 1
ATOM 2034 C CA . TRP A 1 265 ? -14.667 14.782 0.860 1.00 78.75 265 TRP A CA 1
ATOM 2035 C C . TRP A 1 265 ? -16.142 14.730 1.271 1.00 78.75 265 TRP A C 1
ATOM 2037 O O . TRP A 1 265 ? -16.588 15.572 2.049 1.00 78.75 265 TRP A O 1
ATOM 2047 N N . ARG A 1 266 ? -16.880 13.727 0.780 1.00 85.06 266 ARG A N 1
ATOM 2048 C CA . ARG A 1 266 ? -18.302 13.506 1.091 1.00 85.06 266 ARG A CA 1
ATOM 2049 C C . ARG A 1 266 ? -18.533 12.644 2.331 1.00 85.06 266 ARG A C 1
ATOM 2051 O O . ARG A 1 266 ? -19.689 12.427 2.683 1.00 85.06 266 ARG A O 1
ATOM 2058 N N . ALA A 1 267 ? -17.469 12.142 2.953 1.00 86.56 267 ALA A N 1
ATOM 2059 C CA . ALA A 1 267 ? -17.555 11.313 4.142 1.00 86.56 267 ALA A CA 1
ATOM 2060 C C . ALA A 1 267 ? -18.229 12.082 5.281 1.00 86.56 267 ALA A C 1
ATOM 2062 O O . ALA A 1 267 ? -17.825 13.203 5.610 1.00 86.56 267 ALA A O 1
ATOM 2063 N N . ASP A 1 268 ? -19.226 11.456 5.896 1.00 88.88 268 ASP A N 1
ATOM 2064 C CA . ASP A 1 268 ? -19.771 11.913 7.165 1.00 88.88 268 ASP A CA 1
ATOM 2065 C C . ASP A 1 268 ? -18.894 11.352 8.286 1.00 88.88 268 ASP A C 1
ATOM 2067 O O . ASP A 1 268 ? -19.006 10.192 8.677 1.00 88.88 268 ASP A O 1
ATOM 2071 N N . TRP A 1 269 ? -17.961 12.176 8.753 1.00 83.38 269 TRP A N 1
ATOM 2072 C CA . TRP A 1 269 ? -16.956 11.761 9.725 1.00 83.38 269 TRP A CA 1
ATOM 2073 C C . TRP A 1 269 ? -17.557 11.438 11.098 1.00 83.38 269 TRP A C 1
ATOM 2075 O O . TRP A 1 269 ? -16.988 10.614 11.810 1.00 83.38 269 TRP A O 1
ATOM 2085 N N . ASP A 1 270 ? -18.704 12.023 11.450 1.00 83.25 270 ASP A N 1
ATOM 2086 C CA . ASP A 1 270 ? -19.409 11.699 12.695 1.00 83.25 270 ASP A CA 1
ATOM 2087 C C . ASP A 1 270 ? -20.050 10.307 12.597 1.00 83.25 270 ASP A C 1
ATOM 2089 O O . ASP A 1 270 ? -19.974 9.505 13.531 1.00 83.25 270 ASP A O 1
ATOM 2093 N N . LYS A 1 271 ? -20.581 9.957 11.418 1.00 86.38 271 LYS A N 1
ATOM 2094 C CA . LYS A 1 271 ? -21.058 8.597 11.139 1.00 86.38 271 LYS A CA 1
ATOM 2095 C C . LYS A 1 271 ? -19.925 7.565 11.129 1.00 86.38 271 LYS A C 1
ATOM 2097 O O . LYS A 1 271 ? -20.117 6.452 11.614 1.00 86.38 271 LYS A O 1
ATOM 2102 N N . GLU A 1 272 ? -18.751 7.910 10.601 1.00 83.19 272 GLU A N 1
ATOM 2103 C CA . GLU A 1 272 ? -17.583 7.013 10.626 1.00 83.19 272 GLU A CA 1
ATOM 2104 C C . GLU A 1 272 ? -17.048 6.798 12.050 1.00 83.19 272 GLU A C 1
ATOM 2106 O O . GLU A 1 272 ? -16.629 5.689 12.382 1.00 83.19 272 GLU A O 1
ATOM 2111 N N . VAL A 1 273 ? -17.112 7.822 12.912 1.00 76.06 273 VAL A N 1
ATOM 2112 C CA . VAL A 1 273 ? -16.847 7.682 14.354 1.00 76.06 273 VAL A CA 1
ATOM 2113 C C . VAL A 1 273 ? -17.819 6.686 14.977 1.00 76.06 273 VAL A C 1
ATOM 2115 O O . VAL A 1 273 ? -17.377 5.769 15.668 1.00 76.06 273 VAL A O 1
ATOM 2118 N N . GLN A 1 274 ? -19.120 6.834 14.712 1.00 79.12 274 GLN A N 1
ATOM 2119 C CA . GLN A 1 274 ? -20.128 5.936 15.271 1.00 79.12 274 GLN A CA 1
ATOM 2120 C C . GLN A 1 274 ? -19.918 4.497 14.792 1.00 79.12 274 GLN A C 1
ATOM 2122 O O . GLN A 1 274 ? -19.762 3.593 15.602 1.00 79.12 274 GLN A O 1
ATOM 2127 N N . SER A 1 275 ? -19.736 4.298 13.484 1.00 80.19 275 SER A N 1
ATOM 2128 C CA . SER A 1 275 ? -19.413 2.978 12.935 1.00 80.19 275 SER A CA 1
ATOM 2129 C C . SER A 1 275 ? -18.120 2.401 13.523 1.00 80.19 275 SER A C 1
ATOM 2131 O O . SER A 1 275 ? -17.997 1.187 13.673 1.00 80.19 275 SER A O 1
ATOM 2133 N N . SER A 1 276 ? -17.146 3.249 13.873 1.00 72.75 276 SER A N 1
ATOM 2134 C CA . SER A 1 276 ? -15.943 2.805 14.571 1.00 72.75 276 SER A CA 1
ATOM 2135 C C . SER A 1 276 ? -16.234 2.303 15.977 1.00 72.75 276 SER A C 1
ATOM 2137 O O . SER A 1 276 ? -15.652 1.285 16.335 1.00 72.75 276 SER A O 1
ATOM 2139 N N . LYS A 1 277 ? -17.106 2.971 16.742 1.00 71.94 277 LYS A N 1
ATOM 2140 C CA . LYS A 1 277 ? -17.533 2.540 18.084 1.00 71.94 277 LYS A CA 1
ATOM 2141 C C . LYS A 1 277 ? -18.324 1.237 18.039 1.00 71.94 277 LYS A C 1
ATOM 2143 O O . LYS A 1 277 ? -18.021 0.330 18.811 1.00 71.94 277 LYS A O 1
ATOM 2148 N N . ASP A 1 278 ? -19.235 1.105 17.074 1.00 76.50 278 ASP A N 1
ATOM 2149 C CA . ASP A 1 278 ? -20.013 -0.119 16.855 1.00 76.50 278 ASP A CA 1
ATOM 2150 C C . ASP A 1 278 ? -19.085 -1.321 16.604 1.00 76.50 278 ASP A C 1
ATOM 2152 O O . ASP A 1 278 ? -19.297 -2.411 17.131 1.00 76.50 278 ASP A O 1
ATOM 2156 N N . ARG A 1 279 ? -17.999 -1.122 15.838 1.00 74.31 279 ARG A N 1
ATOM 2157 C CA . ARG A 1 279 ? -17.001 -2.170 15.543 1.00 74.31 279 ARG A CA 1
ATOM 2158 C C . ARG A 1 279 ? -16.215 -2.647 16.766 1.00 74.31 279 ARG A C 1
ATOM 2160 O O . ARG A 1 279 ? -15.721 -3.771 16.735 1.00 74.31 279 ARG A O 1
ATOM 2167 N N . VAL A 1 280 ? -16.067 -1.812 17.795 1.00 65.81 280 VAL A N 1
ATOM 2168 C CA . VAL A 1 280 ? -15.395 -2.173 19.059 1.00 65.81 280 VAL A CA 1
ATOM 2169 C C . VAL A 1 280 ? -16.373 -2.493 20.195 1.00 65.81 280 VAL A C 1
ATOM 2171 O O . VAL A 1 280 ? -15.922 -2.850 21.277 1.00 65.81 280 VAL A O 1
ATOM 2174 N N . GLY A 1 281 ? -17.688 -2.432 19.954 1.00 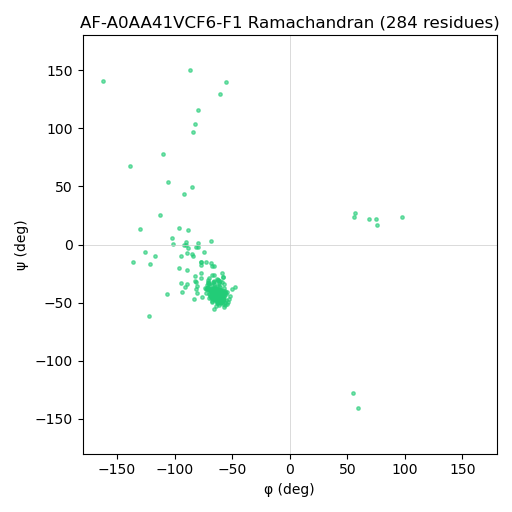60.22 281 GLY A N 1
ATOM 2175 C CA . GLY A 1 281 ? -18.714 -2.834 20.924 1.00 60.22 281 GLY A CA 1
ATOM 2176 C C . GLY A 1 281 ? -18.945 -1.851 22.078 1.00 60.22 281 GLY A C 1
ATOM 2177 O O . GLY A 1 281 ? -19.443 -2.254 23.120 1.00 60.22 281 GLY A O 1
ATOM 2178 N N . LEU A 1 282 ? -18.591 -0.570 21.917 1.00 56.78 282 LEU A N 1
ATOM 2179 C CA . LEU A 1 282 ? -18.700 0.446 22.982 1.00 56.78 282 LEU A CA 1
ATOM 2180 C C . LEU A 1 282 ? -20.108 1.055 23.150 1.00 56.78 282 LEU A C 1
ATOM 2182 O O . LEU A 1 282 ? -20.311 1.886 24.031 1.00 56.78 282 LEU A O 1
ATOM 2186 N N . ASP A 1 283 ? -21.068 0.661 22.314 1.00 52.94 283 ASP A N 1
ATOM 2187 C CA . ASP A 1 283 ? -22.439 1.189 22.321 1.00 52.94 283 ASP A CA 1
ATOM 2188 C C . ASP A 1 283 ? -23.396 0.418 23.258 1.00 52.94 283 ASP A C 1
ATOM 2190 O O . ASP A 1 283 ? -24.520 0.861 23.474 1.00 52.94 283 ASP A O 1
ATOM 2194 N N . GLU A 1 284 ? -22.971 -0.708 23.848 1.00 50.00 284 GLU A N 1
ATOM 2195 C CA . GLU A 1 284 ? -23.830 -1.544 24.712 1.00 50.00 284 GLU A CA 1
ATOM 2196 C C . GLU A 1 284 ? -23.802 -1.172 26.216 1.00 50.00 284 GLU A C 1
ATOM 2198 O O . GLU A 1 284 ? -24.483 -1.821 27.007 1.00 50.00 284 GLU A O 1
ATOM 2203 N N . GLU A 1 285 ? -23.076 -0.125 26.639 1.00 44.78 285 GLU A N 1
ATOM 2204 C CA . GLU A 1 285 ? -22.947 0.269 28.065 1.00 44.78 285 GLU A CA 1
ATOM 2205 C C . GLU A 1 285 ? -23.598 1.619 28.464 1.00 44.78 285 GLU A C 1
ATOM 2207 O O . GLU A 1 285 ? -23.206 2.229 29.463 1.00 44.78 285 GLU A O 1
ATOM 2212 N N . GLN A 1 286 ? -24.627 2.096 27.754 1.00 38.31 286 GLN A N 1
ATOM 2213 C CA . GLN A 1 286 ? -25.476 3.216 28.221 1.00 38.31 286 GLN A CA 1
ATOM 2214 C C . GLN A 1 286 ? -26.948 2.827 28.321 1.00 38.31 286 GLN A C 1
ATOM 2216 O O . GLN A 1 286 ? -27.603 3.329 29.266 1.00 38.31 286 GLN A O 1
#

Mean predicted aligned error: 15.02 Å

Foldseek 3Di:
DPFDPVVVVLVVLLVVLCVLVVVLCLLLLLLCVVCVVVVVVPLLVVQLVVLVVVLVVQLVVQCVVPNSSRNSVSVSVSSVSSNVSSVCCVVVCPVVCLPPVDPCNPVVVVVSVVVSVVVCVLVVVLVVLLQVLLVQLLRCLLVLNLPSSLVSLVVQLVVQCVVVPPPVVVVPDPDPVSVVVCVVVVVVVVLVSSLSNLVSSLNSSCNNLVVVVVLVVLLCCLQPVFLQVQLCCCQPVVVPNVVSNVRSRVRSSVSSSVVSVVCSVPDPSSVSSVVSCVVVVVPPPD

Solvent-accessible surface area (backbone atoms only — not comparable to full-atom values): 15091 Å² total; per-residue (Å²): 131,83,60,60,68,68,60,54,52,51,53,51,52,51,56,61,63,46,52,66,44,55,57,38,49,67,54,35,55,54,52,53,49,60,32,49,79,69,68,43,50,66,64,52,51,51,50,54,51,55,42,47,67,50,32,56,59,43,25,52,51,27,27,77,75,50,40,70,61,22,32,45,50,33,50,41,52,38,44,50,48,50,39,52,52,53,50,51,49,59,73,66,60,76,54,62,73,67,83,76,65,53,93,52,50,68,61,55,52,50,51,49,50,50,52,47,49,53,48,48,55,65,49,50,56,40,50,53,43,18,55,54,36,14,54,51,28,31,43,26,26,70,59,66,34,35,70,57,21,55,47,54,52,55,50,53,54,50,54,52,59,62,69,66,68,82,57,74,64,68,76,78,48,91,48,69,67,58,49,52,52,50,54,68,50,33,58,62,51,46,53,50,50,48,50,59,49,49,44,28,43,54,51,10,35,31,59,26,76,65,43,58,66,66,49,52,53,45,46,49,48,22,39,61,70,42,7,44,54,48,4,48,45,34,15,64,77,66,67,45,42,70,59,18,38,50,51,11,49,51,51,9,54,50,51,38,46,52,53,51,49,51,52,63,71,69,51,59,45,66,58,52,20,50,56,44,36,59,76,71,60,69,74,82,82,124

Radius of gyration: 21.91 Å; Cα contacts (8 Å, |Δi|>4): 249; chains: 1; bounding box: 56×48×60 Å

Nearest PDB structures (foldseek):
  7dqk-assembly1_A  TM=4.792E-01  e=3.488E-12  Nicotiana tabacum
  5y50-assembly1_A  TM=4.891E-01  e=3.992E-10  Arabidopsis thaliana
  5xjj-assembly1_A  TM=4.713E-01  e=4.872E-09  Camelina sativa
  7php-assembly1_A  TM=4.474E-01  e=3.305E-05  Vibrio cholerae RC385